Protein AF-A0A7Z9YXE3-F1 (afdb_monomer)

Structure (mmCIF, N/CA/C/O backbone):
data_AF-A0A7Z9YXE3-F1
#
_entry.id   AF-A0A7Z9YXE3-F1
#
loop_
_atom_site.group_PDB
_atom_site.id
_atom_site.type_symbol
_atom_site.label_atom_id
_atom_site.label_alt_id
_atom_site.label_comp_id
_atom_site.label_asym_id
_atom_site.label_entity_id
_atom_site.label_seq_id
_atom_site.pdbx_PDB_ins_code
_atom_site.Cartn_x
_atom_site.Cartn_y
_atom_site.Cartn_z
_atom_site.occupancy
_atom_site.B_iso_or_equiv
_atom_site.auth_seq_id
_atom_site.auth_comp_id
_atom_site.auth_asym_id
_atom_site.auth_atom_id
_atom_site.pdbx_PDB_model_num
ATOM 1 N N . MET A 1 1 ? -16.826 -18.733 0.354 1.00 57.97 1 MET A N 1
ATOM 2 C CA . MET A 1 1 ? -15.395 -18.938 0.699 1.00 57.97 1 MET A CA 1
ATOM 3 C C . MET A 1 1 ? -15.093 -18.550 2.148 1.00 57.97 1 MET A C 1
ATOM 5 O O . MET A 1 1 ? -14.163 -19.100 2.709 1.00 57.97 1 MET A O 1
ATOM 9 N N . THR A 1 2 ? -15.874 -17.667 2.782 1.00 66.62 2 THR A N 1
ATOM 10 C CA . THR A 1 2 ? -15.675 -17.232 4.180 1.00 66.62 2 THR A CA 1
ATOM 11 C C . THR A 1 2 ? -16.494 -18.006 5.216 1.00 66.62 2 THR A C 1
ATOM 13 O O . THR A 1 2 ? -16.210 -17.896 6.402 1.00 66.62 2 THR A O 1
ATOM 16 N N . ASP A 1 3 ? -17.475 -18.811 4.796 1.00 71.19 3 ASP A N 1
ATOM 17 C CA .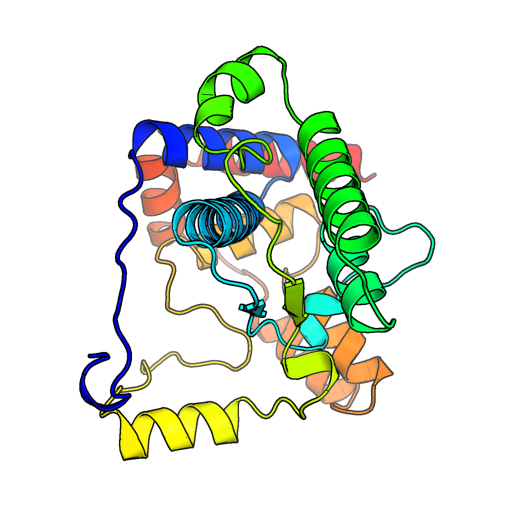 ASP A 1 3 ? -18.423 -19.476 5.708 1.00 71.19 3 ASP A CA 1
ATOM 18 C C . ASP A 1 3 ? -17.742 -20.411 6.724 1.00 71.19 3 ASP A C 1
ATOM 20 O O . ASP A 1 3 ? -18.216 -20.554 7.848 1.00 71.19 3 ASP A O 1
ATOM 24 N N . PHE A 1 4 ? -16.590 -20.997 6.370 1.00 77.12 4 PHE A N 1
ATOM 25 C CA . PHE A 1 4 ? -15.819 -21.859 7.275 1.00 77.12 4 PHE A CA 1
ATOM 26 C C . PHE A 1 4 ? -15.214 -21.099 8.472 1.00 77.12 4 PHE A C 1
ATOM 28 O O . PHE A 1 4 ? -14.940 -21.710 9.501 1.00 77.12 4 PHE A O 1
ATOM 35 N N . LEU A 1 5 ? -15.003 -19.781 8.350 1.00 81.88 5 LEU A N 1
ATOM 36 C CA . LEU A 1 5 ? -14.469 -18.941 9.429 1.00 81.88 5 LEU A CA 1
ATOM 37 C C . LEU A 1 5 ? -15.539 -18.574 10.458 1.00 81.88 5 LEU A C 1
ATOM 39 O O . LEU A 1 5 ? -15.201 -18.041 11.511 1.00 81.88 5 LEU A O 1
ATOM 43 N N . GLY A 1 6 ? -16.822 -18.804 10.153 1.00 85.50 6 GLY A N 1
ATOM 44 C CA . GLY A 1 6 ? -17.923 -18.350 11.000 1.00 85.50 6 GLY A CA 1
ATOM 45 C C . GLY A 1 6 ? -17.992 -16.824 11.134 1.00 85.50 6 GLY A C 1
ATOM 46 O O . GLY A 1 6 ? -18.498 -16.330 12.138 1.00 85.50 6 GLY A O 1
ATOM 47 N N . VAL A 1 7 ? -17.469 -16.083 10.150 1.00 86.88 7 VAL A N 1
ATOM 48 C CA . VAL A 1 7 ? -17.489 -14.612 10.122 1.00 86.88 7 VAL A CA 1
ATOM 49 C C . VAL A 1 7 ? -18.444 -14.101 9.053 1.00 86.88 7 VAL A C 1
ATOM 51 O O . VAL A 1 7 ? -18.558 -14.677 7.968 1.00 86.88 7 VAL A O 1
ATOM 54 N N . GLU A 1 8 ? -19.102 -12.982 9.343 1.00 88.56 8 GLU A N 1
ATOM 55 C CA . GLU A 1 8 ? -19.860 -12.244 8.339 1.00 88.56 8 GLU A CA 1
ATOM 56 C C . GLU A 1 8 ? -18.900 -11.621 7.320 1.00 88.56 8 GLU A C 1
ATOM 58 O O . GLU A 1 8 ? -17.874 -11.038 7.672 1.00 88.56 8 GLU A O 1
ATOM 63 N N . HIS A 1 9 ? -19.239 -11.741 6.039 1.00 87.31 9 HIS A N 1
ATOM 64 C CA . HIS A 1 9 ? -18.454 -11.172 4.952 1.00 87.31 9 HIS A CA 1
ATOM 65 C C . HIS A 1 9 ? -19.218 -10.024 4.295 1.00 87.31 9 HIS A C 1
ATOM 67 O O . HIS A 1 9 ? -20.350 -10.194 3.841 1.00 87.31 9 HIS A O 1
ATOM 73 N N . CYS A 1 10 ? -18.580 -8.856 4.214 1.00 86.44 10 CYS A N 1
ATOM 74 C CA . CYS A 1 10 ? -19.131 -7.675 3.563 1.00 86.44 10 CYS A CA 1
ATOM 75 C C . CYS A 1 10 ? -18.370 -7.397 2.264 1.00 86.44 10 CYS A C 1
ATOM 77 O O . CYS A 1 10 ? -17.177 -7.104 2.292 1.00 86.44 10 CYS A O 1
ATOM 79 N N . PHE A 1 11 ? -19.069 -7.457 1.129 1.00 87.19 11 PHE A N 1
ATOM 80 C CA . PHE A 1 11 ? -18.531 -6.987 -0.143 1.00 87.19 11 PHE A CA 1
ATOM 81 C C . PHE A 1 11 ? -18.862 -5.505 -0.320 1.00 87.19 11 PHE A C 1
ATOM 83 O O . PHE A 1 11 ? -20.036 -5.128 -0.293 1.00 87.19 11 PHE A O 1
ATOM 90 N N . VAL A 1 12 ? -17.841 -4.669 -0.519 1.00 84.50 12 VAL A N 1
ATOM 91 C CA . VAL A 1 12 ? -18.033 -3.240 -0.787 1.00 84.50 12 VAL A CA 1
ATOM 92 C C . VAL A 1 12 ? -17.897 -2.986 -2.283 1.00 84.50 12 VAL A C 1
ATOM 94 O O . VAL A 1 12 ? -16.782 -3.053 -2.804 1.00 84.50 12 VAL A O 1
ATOM 97 N N . PRO A 1 13 ? -18.998 -2.690 -2.993 1.00 82.62 13 PRO A N 1
ATOM 98 C CA . PRO A 1 13 ? -18.913 -2.322 -4.393 1.00 82.62 13 PRO A CA 1
ATOM 99 C C . PRO A 1 13 ? -18.261 -0.946 -4.540 1.00 82.62 13 PRO A C 1
ATOM 101 O O . PRO A 1 13 ? -18.506 -0.030 -3.752 1.00 82.62 13 PRO A O 1
ATOM 104 N N . VAL A 1 14 ? -17.457 -0.805 -5.589 1.00 78.44 14 VAL A N 1
ATOM 105 C CA . VAL A 1 14 ? -16.805 0.451 -5.953 1.00 78.44 14 VAL A CA 1
ATOM 106 C C . VAL A 1 14 ? -17.304 0.877 -7.316 1.00 78.44 14 VAL A C 1
ATOM 108 O O . VAL A 1 14 ? -17.206 0.113 -8.274 1.00 78.44 14 VAL A O 1
ATOM 111 N N . GLU A 1 15 ? -17.791 2.108 -7.421 1.00 83.19 15 GLU A N 1
ATOM 112 C CA . GLU A 1 15 ? -18.102 2.695 -8.721 1.00 83.19 15 GLU A CA 1
ATOM 113 C C . GLU A 1 15 ? -16.835 2.739 -9.584 1.00 83.19 15 GLU A C 1
ATOM 115 O O . GLU A 1 15 ? -15.831 3.350 -9.200 1.00 83.19 15 GLU A O 1
ATOM 120 N N . CYS A 1 16 ? -16.878 2.116 -10.766 1.00 83.56 16 CYS A N 1
ATOM 121 C CA . CYS A 1 16 ? -15.717 2.021 -11.655 1.00 83.56 16 CYS A CA 1
ATOM 122 C C . CYS A 1 16 ? -15.144 3.398 -12.014 1.00 83.56 16 CYS A C 1
ATOM 124 O O . CYS A 1 16 ? -13.937 3.535 -12.178 1.00 83.56 16 CYS A O 1
ATOM 126 N N . SER A 1 17 ? -15.987 4.431 -12.094 1.00 85.12 17 SER A N 1
ATOM 127 C CA . SER A 1 17 ? -15.565 5.812 -12.353 1.00 85.12 17 SER A CA 1
ATOM 128 C C . SER A 1 17 ? -14.706 6.395 -11.226 1.00 85.12 17 SER A C 1
ATOM 130 O O . SER A 1 17 ? -13.728 7.090 -11.504 1.00 85.12 17 SER A O 1
ATOM 132 N N . ASN A 1 18 ? -15.026 6.084 -9.966 1.00 83.19 18 ASN A N 1
ATOM 133 C CA . ASN A 1 18 ? -14.237 6.499 -8.808 1.00 83.19 18 ASN A CA 1
ATOM 134 C C . ASN A 1 18 ? -12.915 5.734 -8.759 1.00 83.19 18 ASN A C 1
ATOM 136 O O . ASN A 1 18 ? -11.866 6.344 -8.562 1.00 83.19 18 ASN A O 1
ATOM 140 N N . LEU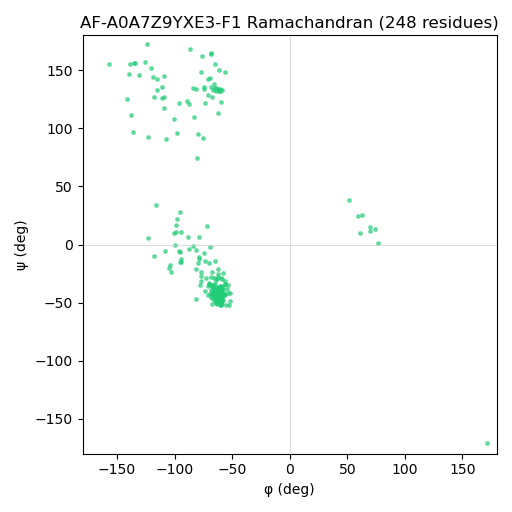 A 1 19 ? -12.955 4.421 -9.006 1.00 85.50 19 LEU A N 1
ATOM 141 C CA . LEU A 1 19 ? -11.753 3.594 -9.077 1.00 85.50 19 LEU A CA 1
ATOM 142 C C . LEU A 1 19 ? -10.809 4.097 -10.179 1.00 85.50 19 LEU A C 1
ATOM 144 O O . LEU A 1 19 ? -9.648 4.393 -9.911 1.00 85.50 19 LEU A O 1
ATOM 148 N N . ALA A 1 20 ? -11.325 4.306 -11.391 1.00 89.19 20 ALA A N 1
ATOM 149 C CA . ALA A 1 20 ? -10.571 4.849 -12.516 1.00 89.19 20 ALA A CA 1
ATOM 150 C C . ALA A 1 20 ? -9.934 6.208 -12.187 1.00 89.19 20 ALA A C 1
ATOM 152 O O . ALA A 1 20 ? -8.765 6.431 -12.499 1.00 89.19 20 ALA A O 1
ATOM 153 N N . ALA A 1 21 ? -10.675 7.109 -11.532 1.00 87.00 21 ALA A N 1
ATOM 154 C CA . ALA A 1 21 ? -10.156 8.413 -11.127 1.00 87.00 21 ALA A CA 1
ATOM 155 C C . ALA A 1 21 ? -9.008 8.291 -10.117 1.00 87.00 21 ALA A C 1
ATOM 157 O O . ALA A 1 21 ? -7.978 8.938 -10.295 1.00 87.00 21 ALA A O 1
ATOM 158 N N . PHE A 1 22 ? -9.143 7.431 -9.104 1.00 87.44 22 PHE A N 1
ATOM 159 C CA . PHE A 1 22 ? -8.077 7.169 -8.134 1.00 87.44 22 PHE A CA 1
ATOM 160 C C . PHE A 1 22 ? -6.825 6.586 -8.788 1.00 87.44 22 PHE A C 1
ATOM 162 O O . PHE A 1 22 ? -5.718 7.023 -8.479 1.00 87.44 22 PHE A O 1
ATOM 169 N N . TYR A 1 23 ? -6.985 5.627 -9.700 1.00 91.38 23 TYR A N 1
ATOM 170 C CA . TYR A 1 23 ? -5.858 5.025 -10.407 1.00 91.38 23 TYR A CA 1
ATOM 171 C C . TYR A 1 23 ? -5.150 6.035 -11.312 1.00 91.38 23 TYR A C 1
ATOM 173 O O . TYR A 1 23 ? -3.931 6.152 -11.224 1.00 91.38 23 TYR A O 1
ATOM 181 N N . ARG A 1 24 ? -5.892 6.810 -12.121 1.00 91.25 24 ARG A N 1
ATOM 182 C CA . ARG A 1 24 ? -5.323 7.904 -12.935 1.00 91.25 24 ARG A CA 1
ATOM 183 C C . ARG A 1 24 ? -4.514 8.857 -12.071 1.00 91.25 24 ARG A C 1
ATOM 185 O O . ARG A 1 24 ? -3.345 9.101 -12.347 1.00 91.25 24 ARG A O 1
ATOM 192 N N . TYR A 1 25 ? -5.135 9.323 -10.993 1.00 88.81 25 TYR A N 1
ATOM 193 C CA . TYR A 1 25 ? -4.529 10.257 -10.066 1.00 88.81 25 TYR A CA 1
ATOM 194 C C . TYR A 1 25 ? -3.252 9.685 -9.427 1.00 88.81 25 TYR A C 1
ATOM 196 O O . TYR A 1 25 ? -2.223 10.355 -9.388 1.00 88.81 25 TYR A O 1
ATOM 204 N N . SER A 1 26 ? -3.286 8.427 -8.973 1.00 89.81 26 SER A N 1
ATOM 205 C CA . SER A 1 26 ? -2.116 7.746 -8.407 1.00 89.81 26 SER A CA 1
ATOM 206 C C . SER A 1 26 ? -0.982 7.646 -9.425 1.00 89.81 26 SER A C 1
ATOM 208 O O . SER A 1 26 ? 0.147 7.997 -9.113 1.00 89.81 26 SER A O 1
ATOM 210 N N . ILE A 1 27 ? -1.277 7.247 -10.663 1.00 92.50 27 ILE A N 1
ATOM 211 C CA . ILE A 1 27 ? -0.275 7.126 -11.731 1.00 92.50 27 ILE A CA 1
ATOM 212 C C . ILE A 1 27 ? 0.338 8.488 -12.073 1.00 92.50 27 ILE A C 1
ATOM 214 O O . ILE A 1 27 ? 1.543 8.586 -12.283 1.00 92.50 27 ILE A O 1
ATOM 218 N N . GLU A 1 28 ? -0.458 9.553 -12.111 1.00 90.25 28 GLU A N 1
ATOM 219 C CA . GLU A 1 28 ? 0.041 10.906 -12.373 1.00 90.25 28 GLU A CA 1
ATOM 220 C C . GLU A 1 28 ? 0.876 11.472 -11.217 1.00 90.25 28 GLU A C 1
ATOM 222 O O . GLU A 1 28 ? 1.831 12.214 -11.460 1.00 90.25 28 GLU A O 1
ATOM 227 N N . LEU A 1 29 ? 0.536 11.124 -9.972 1.00 85.31 29 LEU A N 1
ATOM 228 C CA . LEU A 1 29 ? 1.229 11.605 -8.780 1.00 85.31 29 LEU A CA 1
ATOM 229 C C . LEU A 1 29 ? 2.514 10.819 -8.486 1.00 85.31 29 LEU A C 1
ATOM 231 O O . LEU A 1 29 ? 3.533 11.427 -8.167 1.00 85.31 29 LEU A O 1
ATOM 235 N N . THR A 1 30 ? 2.453 9.489 -8.537 1.00 85.19 30 THR A N 1
ATOM 236 C CA . THR A 1 30 ? 3.510 8.589 -8.041 1.00 85.19 30 THR A CA 1
ATOM 237 C C . THR A 1 30 ? 4.128 7.725 -9.134 1.00 85.19 30 THR A C 1
ATOM 239 O O . THR A 1 30 ? 5.127 7.059 -8.889 1.00 85.19 30 THR A O 1
ATOM 242 N N . GLY A 1 31 ? 3.554 7.712 -10.340 1.00 88.19 31 GLY A N 1
ATOM 243 C CA . GLY A 1 31 ? 4.005 6.836 -11.418 1.00 88.19 31 GLY A CA 1
ATOM 244 C C . GLY A 1 31 ? 3.549 5.388 -11.249 1.00 88.19 31 GLY A C 1
ATOM 245 O O . GLY A 1 31 ? 3.869 4.572 -12.102 1.00 88.19 31 GLY A O 1
ATOM 246 N N . ALA A 1 32 ? 2.789 5.057 -10.199 1.00 84.62 32 ALA A N 1
ATOM 247 C CA . ALA A 1 32 ? 2.331 3.698 -9.930 1.00 84.62 32 ALA A CA 1
ATOM 248 C C . ALA A 1 32 ? 0.872 3.663 -9.424 1.00 84.62 32 ALA A C 1
ATOM 250 O O . ALA A 1 32 ? 0.437 4.555 -8.691 1.00 84.62 32 ALA A O 1
ATOM 251 N N . PRO A 1 33 ? 0.093 2.620 -9.763 1.00 89.50 33 PRO A N 1
ATOM 252 C CA . PRO A 1 33 ? -1.314 2.521 -9.371 1.00 89.50 33 PRO A CA 1
ATOM 253 C C . PRO A 1 33 ? -1.540 2.002 -7.939 1.00 89.50 33 PRO A C 1
ATOM 255 O O . PRO A 1 33 ? -2.596 2.252 -7.369 1.00 89.50 33 PRO A O 1
ATOM 258 N N . CYS A 1 34 ? -0.577 1.300 -7.326 1.00 85.62 34 CYS A N 1
ATOM 259 C CA . CYS A 1 34 ? -0.777 0.590 -6.048 1.00 85.62 34 CYS A CA 1
ATOM 260 C C . CYS A 1 34 ? -1.209 1.487 -4.876 1.00 85.62 34 CYS A C 1
ATOM 262 O O . CYS A 1 34 ? -1.903 1.037 -3.957 1.00 85.62 34 CYS A O 1
ATOM 264 N N . THR A 1 35 ? -0.808 2.761 -4.884 1.00 81.44 35 THR A N 1
ATOM 265 C CA . THR A 1 35 ? -1.182 3.710 -3.829 1.00 81.44 35 THR A CA 1
ATOM 266 C C . THR A 1 35 ? -2.697 3.956 -3.817 1.00 81.44 35 THR A C 1
ATOM 268 O O . THR A 1 35 ? -3.279 4.076 -2.738 1.00 81.44 35 THR A O 1
ATOM 271 N N . ALA A 1 36 ? -3.359 3.928 -4.983 1.00 84.75 36 ALA A N 1
ATOM 272 C CA . ALA A 1 36 ? -4.816 4.013 -5.091 1.00 84.75 36 ALA A CA 1
ATOM 273 C C . ALA A 1 36 ? -5.516 2.892 -4.310 1.00 84.75 36 ALA A C 1
ATOM 275 O O . ALA A 1 36 ? -6.413 3.172 -3.514 1.00 84.75 36 ALA A O 1
ATOM 276 N N . CYS A 1 37 ? -5.071 1.641 -4.481 1.00 83.12 37 CYS A N 1
ATOM 277 C CA . CYS A 1 37 ? -5.639 0.480 -3.786 1.00 83.12 37 CYS A CA 1
ATOM 278 C C . CYS A 1 37 ? -5.531 0.628 -2.268 1.00 83.12 37 CYS A C 1
ATOM 280 O O . CYS A 1 37 ? -6.492 0.387 -1.541 1.00 83.12 37 CYS A O 1
ATOM 282 N N . SER A 1 38 ? -4.364 1.068 -1.790 1.00 84.25 38 SER A N 1
ATOM 283 C CA . SER A 1 38 ? -4.109 1.228 -0.355 1.00 84.25 38 SER A CA 1
ATOM 284 C C . SER A 1 38 ? -5.031 2.282 0.260 1.00 84.25 38 SER A C 1
ATOM 286 O O . SER A 1 38 ? -5.656 2.028 1.289 1.00 84.25 38 SER A O 1
ATOM 288 N N . TYR A 1 39 ? -5.186 3.440 -0.394 1.00 83.50 39 TYR A N 1
ATOM 289 C CA . TYR A 1 39 ? -6.137 4.461 0.054 1.00 83.50 39 TYR A CA 1
ATOM 290 C C . TYR A 1 39 ? -7.574 3.954 0.040 1.00 83.50 39 TYR A C 1
ATOM 292 O O . TYR A 1 39 ? -8.314 4.207 0.990 1.00 83.50 39 TYR A O 1
ATOM 300 N N . PHE A 1 40 ? -7.950 3.211 -1.002 1.00 84.69 40 PHE A N 1
ATOM 301 C CA . PHE A 1 40 ? -9.286 2.653 -1.131 1.00 84.69 40 PHE A CA 1
ATOM 302 C C . PHE A 1 40 ? -9.624 1.704 0.024 1.00 84.69 40 PHE A C 1
ATOM 304 O O . PHE A 1 40 ? -10.635 1.872 0.711 1.00 84.69 40 PHE A O 1
ATOM 311 N N . ILE A 1 41 ? -8.750 0.732 0.282 1.00 86.44 41 ILE A N 1
ATOM 312 C CA . ILE A 1 41 ? -8.949 -0.275 1.328 1.00 86.44 41 ILE A CA 1
ATOM 313 C C . ILE A 1 41 ? -9.056 0.398 2.698 1.00 86.44 41 ILE A C 1
ATOM 315 O O . ILE A 1 41 ? -9.986 0.113 3.453 1.00 86.44 41 ILE A O 1
ATOM 319 N N . TYR A 1 42 ? -8.155 1.332 3.008 1.00 87.75 42 TYR A N 1
ATOM 320 C CA . TYR A 1 42 ? -8.134 1.997 4.309 1.00 87.75 42 TYR A CA 1
ATOM 321 C C . TYR 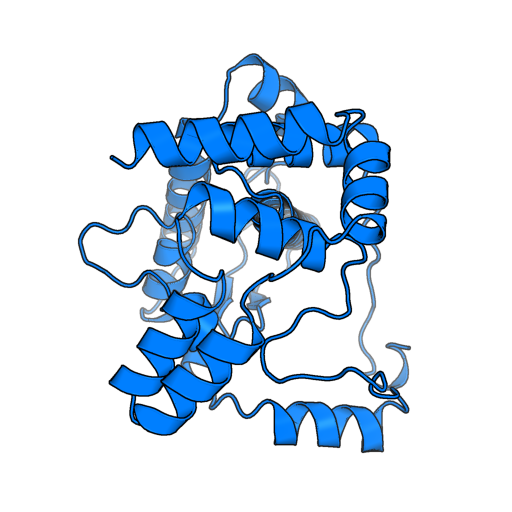A 1 42 ? -9.360 2.892 4.513 1.00 87.75 42 TYR A C 1
ATOM 323 O O . TYR A 1 42 ? -10.066 2.740 5.508 1.00 87.75 42 TYR A O 1
ATOM 331 N N . ALA A 1 43 ? -9.664 3.784 3.565 1.00 87.19 43 ALA A N 1
ATOM 332 C CA . ALA A 1 43 ? -10.813 4.682 3.672 1.00 87.19 43 ALA A CA 1
ATOM 333 C C . ALA A 1 43 ? -12.137 3.910 3.773 1.00 87.19 43 ALA A C 1
ATOM 335 O O . ALA A 1 43 ? -12.976 4.241 4.613 1.00 87.19 43 ALA A O 1
ATOM 336 N N . THR A 1 44 ? -12.298 2.837 2.992 1.00 88.00 44 THR A N 1
ATOM 337 C CA . THR A 1 44 ? -13.481 1.969 3.072 1.00 88.00 44 THR A CA 1
ATOM 338 C C . THR A 1 44 ? -13.584 1.287 4.426 1.00 88.00 44 THR A C 1
ATOM 340 O O . THR A 1 44 ? -14.644 1.322 5.047 1.00 88.00 44 THR A O 1
ATOM 343 N N . THR A 1 45 ? -12.492 0.682 4.900 1.00 90.00 45 THR A N 1
ATOM 344 C CA . THR A 1 45 ? -12.485 -0.058 6.169 1.00 90.00 45 THR A CA 1
ATOM 345 C C . THR A 1 45 ? -12.858 0.856 7.332 1.00 90.00 45 THR A C 1
ATOM 347 O O . THR A 1 45 ? -13.727 0.512 8.130 1.00 90.00 45 THR A O 1
ATOM 350 N N . ILE A 1 46 ? -12.282 2.060 7.379 1.00 89.50 46 ILE A N 1
ATOM 351 C CA . ILE A 1 46 ? -12.581 3.063 8.410 1.00 89.50 46 ILE A CA 1
ATOM 352 C C . ILE A 1 46 ? -14.039 3.533 8.302 1.00 89.50 46 ILE A C 1
ATOM 354 O O . ILE A 1 46 ? -14.735 3.620 9.312 1.00 89.50 46 ILE A O 1
ATOM 358 N N . SER A 1 47 ? -14.534 3.786 7.087 1.00 89.56 47 SER A N 1
ATOM 359 C CA . SER A 1 47 ? -15.924 4.212 6.860 1.00 89.56 47 SER A CA 1
ATOM 360 C C . SER A 1 47 ? -16.939 3.151 7.286 1.00 89.56 47 SER A C 1
ATOM 362 O O . SER A 1 47 ? -17.950 3.475 7.908 1.00 89.56 47 SER A O 1
ATOM 364 N N . LEU A 1 48 ? -16.675 1.875 6.988 1.00 90.25 48 LEU A N 1
ATOM 365 C CA . LEU A 1 48 ? -17.511 0.765 7.445 1.00 90.25 48 LEU A CA 1
ATOM 366 C C . LEU A 1 48 ? -17.479 0.629 8.964 1.00 90.25 48 LEU A C 1
ATOM 368 O O . LEU A 1 48 ? -18.527 0.421 9.575 1.00 90.25 48 LEU A O 1
ATOM 372 N N . ALA A 1 49 ? -16.299 0.767 9.568 1.00 91.81 49 ALA A N 1
ATOM 373 C CA . ALA A 1 49 ? -16.155 0.666 11.009 1.00 91.81 49 ALA A CA 1
ATOM 374 C C . ALA A 1 49 ? -16.947 1.765 11.732 1.00 91.81 49 ALA A C 1
ATOM 376 O O . ALA A 1 49 ? -17.699 1.462 12.656 1.00 91.81 49 ALA A O 1
ATOM 377 N N . LEU A 1 50 ? -16.889 3.006 11.235 1.00 90.44 50 LEU A N 1
ATOM 378 C CA . LEU A 1 50 ? -17.726 4.111 11.713 1.00 90.44 50 LEU A CA 1
ATOM 379 C C . LEU A 1 50 ? -19.219 3.797 11.557 1.00 90.44 50 LEU A C 1
ATOM 381 O O . LEU A 1 50 ? -19.975 3.886 12.522 1.00 90.44 50 LEU A O 1
ATOM 385 N N . LYS A 1 51 ? -19.638 3.381 10.355 1.00 89.62 51 LYS A N 1
ATOM 386 C CA . LYS A 1 51 ? -21.044 3.105 10.026 1.00 89.62 51 LYS A CA 1
ATOM 387 C C . LYS A 1 51 ? -21.664 2.035 10.925 1.00 89.62 51 LYS A C 1
ATOM 389 O O . LYS A 1 51 ? -22.825 2.156 11.305 1.00 89.62 51 LYS A O 1
ATOM 394 N N . TYR A 1 52 ? -20.914 0.981 11.235 1.00 90.62 52 TYR A N 1
ATOM 395 C CA . TYR A 1 52 ? -21.406 -0.151 12.019 1.00 90.62 52 TYR A CA 1
ATOM 396 C C . TYR A 1 52 ? -20.985 -0.101 13.491 1.00 90.62 52 TYR A C 1
ATOM 398 O O . TYR A 1 52 ? -21.204 -1.070 14.212 1.00 90.62 52 TYR A O 1
ATOM 406 N N . SER A 1 53 ? -20.420 1.020 13.958 1.00 90.94 53 SER A N 1
ATOM 407 C CA . SER A 1 53 ? -19.896 1.163 15.325 1.00 90.94 53 SER A CA 1
ATOM 408 C C . SER A 1 53 ? -18.931 0.034 15.719 1.00 90.94 53 SER A C 1
ATOM 410 O O . SER A 1 53 ? -18.961 -0.458 16.847 1.00 90.94 53 SER A O 1
ATOM 412 N N . ILE A 1 54 ? -18.090 -0.405 14.778 1.00 92.31 54 ILE A N 1
ATOM 413 C CA . ILE A 1 54 ? -17.069 -1.424 15.028 1.00 92.31 54 ILE A CA 1
ATOM 414 C C . ILE A 1 54 ? -15.958 -0.762 15.855 1.00 92.31 54 ILE A C 1
ATOM 416 O O . ILE A 1 54 ? -15.383 0.220 15.392 1.00 92.31 54 ILE A O 1
ATOM 420 N N . PRO A 1 55 ? -15.627 -1.266 17.056 1.00 90.50 55 PRO A N 1
ATOM 421 C CA . PRO A 1 55 ? -14.650 -0.614 17.931 1.00 90.50 55 PRO A CA 1
ATOM 422 C C . PRO A 1 55 ? -13.199 -0.846 17.492 1.00 90.50 55 PRO A C 1
ATOM 424 O O . PRO A 1 55 ? -12.323 -0.054 17.827 1.00 90.50 55 PRO A O 1
ATOM 427 N N . LEU A 1 56 ? -12.949 -1.925 16.746 1.00 91.31 56 LEU A N 1
ATOM 428 C CA . LEU A 1 56 ? -11.621 -2.379 16.358 1.00 91.31 56 LEU A CA 1
ATOM 429 C C . LEU A 1 56 ? -11.645 -2.903 14.923 1.00 91.31 56 LEU A C 1
ATOM 431 O O . LEU A 1 56 ? -12.395 -3.826 14.601 1.00 91.31 56 LEU A O 1
ATOM 435 N N . ALA A 1 57 ? -10.784 -2.354 14.081 1.00 91.94 57 ALA A N 1
ATOM 436 C CA . ALA A 1 57 ? -10.494 -2.863 12.754 1.00 91.94 57 ALA A CA 1
ATOM 437 C C . ALA A 1 57 ? -9.033 -3.321 12.707 1.00 91.94 57 ALA A C 1
ATOM 439 O O . ALA A 1 57 ? -8.132 -2.620 13.156 1.00 91.94 57 ALA A O 1
ATOM 440 N N . VAL A 1 58 ? -8.796 -4.515 12.170 1.00 91.38 58 VAL A N 1
ATOM 441 C CA . VAL A 1 58 ? -7.468 -5.140 12.135 1.00 91.38 58 VAL A CA 1
ATOM 442 C C . VAL A 1 58 ? -6.976 -5.189 10.693 1.00 91.38 58 VAL A C 1
ATOM 444 O O . VAL A 1 58 ? -7.734 -5.577 9.805 1.00 91.38 58 VAL A O 1
ATOM 447 N N . HIS A 1 59 ? -5.709 -4.844 10.448 1.00 89.81 59 HIS A N 1
ATOM 448 C CA . HIS A 1 59 ? -5.089 -5.015 9.133 1.00 89.81 59 HIS A CA 1
ATOM 449 C C . HIS A 1 59 ? -3.880 -5.955 9.163 1.00 89.81 59 HIS A C 1
ATOM 451 O O . HIS A 1 59 ? -3.085 -5.974 10.103 1.00 89.81 59 HIS A O 1
ATOM 457 N N . GLY A 1 60 ? -3.737 -6.728 8.084 1.00 89.62 60 GLY A N 1
ATOM 458 C CA . GLY A 1 60 ? -2.754 -7.806 7.950 1.00 89.62 60 GLY A CA 1
ATOM 459 C C . GLY A 1 60 ? -1.477 -7.436 7.195 1.00 89.62 60 GLY A C 1
ATOM 460 O O . GLY A 1 60 ? -0.816 -8.330 6.679 1.00 89.62 60 GLY A O 1
ATOM 461 N N . ARG A 1 61 ? -1.120 -6.147 7.095 1.00 89.25 61 ARG A N 1
ATOM 462 C CA . ARG A 1 61 ? 0.155 -5.754 6.462 1.00 89.25 61 ARG A CA 1
ATOM 463 C C . ARG A 1 61 ? 1.316 -6.363 7.240 1.00 89.25 61 ARG A C 1
ATOM 465 O O . ARG A 1 61 ? 1.364 -6.242 8.463 1.00 89.25 61 ARG A O 1
ATOM 472 N N . SER A 1 62 ? 2.254 -6.985 6.536 1.00 90.44 62 SER A N 1
ATOM 473 C CA . SER A 1 62 ? 3.453 -7.547 7.150 1.00 90.44 62 SER A CA 1
ATOM 474 C C . SER A 1 62 ? 4.374 -6.438 7.673 1.00 90.44 62 SER A C 1
ATOM 476 O O . SER A 1 62 ? 4.276 -5.265 7.291 1.00 90.44 62 SER A O 1
ATOM 478 N N . ARG A 1 63 ? 5.327 -6.799 8.540 1.00 90.75 63 ARG A N 1
ATOM 479 C CA . ARG A 1 63 ? 6.334 -5.841 9.027 1.00 90.75 63 ARG A CA 1
ATOM 480 C C . ARG A 1 63 ? 7.175 -5.268 7.890 1.00 90.75 63 ARG A C 1
ATOM 482 O O . ARG A 1 63 ? 7.436 -4.069 7.903 1.00 90.75 63 ARG A O 1
ATOM 489 N N . SER A 1 64 ? 7.553 -6.076 6.898 1.00 90.62 64 SER A N 1
ATOM 490 C CA . SER A 1 64 ? 8.310 -5.576 5.745 1.00 90.62 64 SER A CA 1
ATOM 491 C C . SER A 1 64 ? 7.520 -4.524 4.975 1.00 90.62 64 SER A C 1
ATOM 493 O O . SER A 1 64 ? 8.081 -3.475 4.687 1.00 90.62 64 SER A O 1
ATOM 495 N N . GLN A 1 65 ? 6.217 -4.727 4.755 1.00 88.88 65 GLN A N 1
ATOM 496 C CA . GLN A 1 65 ? 5.341 -3.746 4.103 1.00 88.88 65 GLN A CA 1
ATOM 497 C C . GLN A 1 65 ? 5.138 -2.471 4.931 1.00 88.88 65 GLN A C 1
ATOM 499 O O . GLN A 1 65 ? 5.002 -1.390 4.362 1.00 88.88 65 GLN A O 1
ATOM 504 N N . MET A 1 66 ? 5.063 -2.575 6.261 1.00 90.50 66 MET A N 1
ATOM 505 C CA . MET A 1 66 ? 4.887 -1.424 7.158 1.00 90.50 66 MET A CA 1
ATOM 506 C C . MET A 1 66 ? 6.163 -0.588 7.292 1.00 90.50 66 MET A C 1
ATOM 508 O O . MET A 1 66 ? 6.110 0.636 7.283 1.00 90.50 66 MET A O 1
ATOM 512 N N . PHE A 1 67 ? 7.324 -1.235 7.379 1.00 89.50 67 PHE A N 1
ATOM 513 C CA . PHE A 1 67 ? 8.600 -0.565 7.635 1.00 89.50 67 PHE A CA 1
ATOM 514 C C . PHE A 1 67 ? 9.436 -0.315 6.371 1.00 89.50 67 PHE A C 1
ATOM 516 O O . PHE A 1 67 ? 10.605 0.077 6.465 1.00 89.50 67 PHE A O 1
ATOM 523 N N . ARG A 1 68 ? 8.847 -0.516 5.186 1.00 86.81 68 ARG A N 1
ATOM 524 C CA . ARG A 1 68 ? 9.527 -0.400 3.889 1.00 86.81 68 ARG A CA 1
ATOM 525 C C . ARG A 1 68 ? 10.145 0.987 3.656 1.00 86.81 68 ARG A C 1
ATOM 527 O O . ARG A 1 68 ? 11.260 1.078 3.154 1.00 86.81 68 ARG A O 1
ATOM 534 N N . PHE A 1 69 ? 9.480 2.050 4.119 1.00 81.69 69 PHE A N 1
ATOM 535 C CA . PHE A 1 69 ? 9.967 3.436 4.078 1.00 81.69 69 PHE A CA 1
ATOM 536 C C . PHE A 1 69 ? 10.185 4.014 5.481 1.00 81.69 69 PHE A C 1
ATOM 538 O O . PHE A 1 69 ? 9.943 5.194 5.709 1.00 81.69 69 PHE A O 1
ATOM 545 N N . PHE A 1 70 ? 10.596 3.199 6.456 1.00 81.19 70 PHE A N 1
ATOM 546 C CA . PHE A 1 70 ? 10.769 3.677 7.828 1.00 81.19 70 PHE A CA 1
ATOM 547 C C . PHE A 1 70 ? 12.046 4.517 7.977 1.00 81.19 70 PHE A C 1
ATOM 549 O O . PHE A 1 70 ? 13.129 3.989 8.238 1.00 81.19 70 PHE A O 1
ATOM 556 N N . SER A 1 71 ? 11.912 5.830 7.802 1.00 78.69 71 SER A N 1
ATOM 557 C CA . SER A 1 71 ? 12.955 6.826 8.053 1.00 78.69 71 SER A CA 1
ATOM 558 C C . SER A 1 71 ? 12.361 8.068 8.736 1.00 78.69 71 SER A C 1
ATOM 560 O O . SER A 1 71 ? 11.168 8.333 8.569 1.00 78.69 71 SER A O 1
ATOM 562 N N . PRO A 1 72 ? 13.160 8.855 9.487 1.00 72.88 72 PRO A N 1
ATOM 563 C CA . PRO A 1 72 ? 12.680 10.083 10.135 1.00 72.88 72 PRO A CA 1
ATOM 564 C C . PRO A 1 72 ? 12.081 11.120 9.172 1.00 72.88 72 PRO A C 1
ATOM 566 O O . PRO A 1 72 ? 11.270 11.942 9.581 1.00 72.88 72 PRO A O 1
ATOM 569 N N . GLU A 1 73 ? 12.481 11.077 7.903 1.00 80.56 73 GLU A N 1
ATOM 570 C CA . GLU A 1 73 ? 12.067 12.015 6.851 1.00 80.56 73 GLU A CA 1
ATOM 571 C C . GLU A 1 73 ? 10.949 11.451 5.959 1.00 80.56 73 GLU A C 1
ATOM 573 O O . GLU A 1 73 ? 10.497 12.111 5.020 1.00 80.56 73 GLU A O 1
ATOM 578 N N . SER A 1 74 ? 10.506 10.222 6.236 1.00 81.31 74 SER A N 1
ATOM 579 C CA . SER A 1 74 ? 9.534 9.517 5.413 1.00 81.31 74 SER A CA 1
ATOM 580 C C . SER A 1 74 ? 8.205 10.256 5.334 1.00 81.31 74 SER A C 1
ATOM 582 O O . SER A 1 74 ? 7.645 10.690 6.340 1.00 81.31 74 SER A O 1
ATOM 584 N N . GLN A 1 75 ? 7.691 10.352 4.112 1.00 76.12 75 GLN A N 1
ATOM 585 C CA . GLN A 1 75 ? 6.382 10.922 3.805 1.00 76.12 75 GLN A CA 1
ATOM 586 C C . GLN A 1 75 ? 5.313 9.833 3.628 1.00 76.12 75 GLN A C 1
ATOM 588 O O . GLN A 1 75 ? 4.267 10.102 3.044 1.00 76.12 75 GLN A O 1
ATOM 593 N N . ASP A 1 76 ? 5.566 8.598 4.086 1.00 82.56 76 ASP A N 1
ATOM 594 C CA . ASP A 1 76 ? 4.568 7.528 4.019 1.00 82.56 76 ASP A CA 1
ATOM 595 C C . ASP A 1 76 ? 3.334 7.920 4.860 1.00 82.56 76 ASP A C 1
ATOM 597 O O . ASP A 1 76 ? 3.422 8.011 6.094 1.00 82.56 76 ASP A O 1
ATOM 601 N N . PRO A 1 77 ? 2.169 8.146 4.218 1.00 81.88 77 PRO A N 1
ATOM 602 C CA . PRO A 1 77 ? 0.966 8.620 4.893 1.00 81.88 77 PRO A CA 1
ATOM 603 C C . PRO A 1 77 ? 0.414 7.609 5.900 1.00 81.88 77 PRO A C 1
ATOM 605 O O . PRO A 1 77 ? -0.426 7.978 6.716 1.00 81.88 77 PRO A O 1
ATOM 608 N N . PHE A 1 78 ? 0.866 6.352 5.869 1.00 85.25 78 PHE A N 1
ATOM 609 C CA . PHE A 1 78 ? 0.406 5.293 6.761 1.00 85.25 78 PHE A CA 1
ATOM 610 C C . PHE A 1 78 ? 1.291 5.101 8.001 1.00 85.25 78 PHE A C 1
ATOM 612 O O . PHE A 1 78 ? 0.893 4.370 8.909 1.00 85.25 78 PHE A O 1
ATOM 619 N N . LEU A 1 79 ? 2.440 5.783 8.107 1.00 87.50 79 LEU A N 1
ATOM 620 C CA . LEU A 1 79 ? 3.278 5.750 9.314 1.00 87.50 79 LEU A CA 1
ATOM 621 C C . LEU A 1 79 ? 2.542 6.122 10.609 1.00 87.50 79 LEU A C 1
ATOM 623 O O . LEU A 1 79 ? 2.805 5.474 11.624 1.00 87.50 79 LEU A O 1
ATOM 627 N N . PRO A 1 80 ? 1.613 7.103 10.633 1.00 88.69 80 PRO A N 1
ATOM 628 C CA . PRO A 1 80 ? 0.851 7.400 11.841 1.00 88.69 80 PRO A CA 1
ATOM 629 C C . PRO A 1 80 ? 0.097 6.189 12.406 1.00 88.69 80 PRO A C 1
ATOM 631 O O . PRO A 1 80 ? 0.039 6.056 13.622 1.00 88.69 80 PRO A O 1
ATOM 634 N N . PHE A 1 81 ? -0.402 5.273 11.565 1.00 88.62 81 PHE A N 1
ATOM 635 C CA . PHE A 1 81 ? -1.049 4.043 12.044 1.00 88.62 81 PHE A CA 1
ATOM 636 C C . PHE A 1 81 ? -0.069 3.088 12.723 1.00 88.62 81 PHE A C 1
ATOM 638 O O . PHE A 1 81 ? -0.419 2.440 13.703 1.00 88.62 81 PHE A O 1
ATOM 645 N N . ILE A 1 82 ? 1.175 3.030 12.241 1.00 89.44 82 ILE A N 1
ATOM 646 C CA . ILE A 1 82 ? 2.224 2.216 12.863 1.00 89.44 82 ILE A CA 1
ATOM 647 C C . ILE A 1 82 ? 2.587 2.793 14.231 1.00 89.44 82 ILE A C 1
ATOM 649 O O . ILE A 1 82 ? 2.678 2.046 15.195 1.00 89.44 82 ILE A O 1
ATOM 653 N N . TYR A 1 83 ? 2.772 4.113 14.332 1.00 88.56 83 TYR A N 1
ATOM 654 C CA . TYR A 1 83 ? 3.074 4.757 15.614 1.00 88.56 83 TYR A CA 1
ATOM 655 C C . TYR A 1 83 ? 1.925 4.637 16.618 1.00 88.56 83 TYR A C 1
ATOM 657 O O . TYR A 1 83 ? 2.189 4.375 17.789 1.00 88.56 83 TYR A O 1
ATOM 665 N N . ALA A 1 84 ? 0.676 4.788 16.165 1.00 88.81 84 ALA A N 1
ATOM 666 C CA . ALA A 1 84 ? -0.502 4.578 17.002 1.00 88.81 84 ALA A CA 1
ATOM 667 C C . ALA A 1 84 ? -0.559 3.133 17.521 1.00 88.81 84 ALA A C 1
ATOM 669 O O . ALA A 1 84 ? -0.715 2.921 18.715 1.00 88.81 84 ALA A O 1
ATOM 670 N N . GLY A 1 85 ? -0.294 2.146 16.660 1.00 88.81 85 GLY A N 1
ATOM 671 C CA . GLY A 1 85 ? -0.174 0.736 17.040 1.00 88.81 85 GLY A CA 1
ATOM 672 C C . GLY A 1 85 ? 1.092 0.374 17.831 1.00 88.81 85 GLY A C 1
ATOM 673 O O . GLY A 1 85 ? 1.456 -0.792 17.881 1.00 88.81 85 GLY A O 1
ATOM 674 N N . LEU A 1 86 ? 1.823 1.337 18.395 1.00 89.44 86 LEU A N 1
ATOM 675 C CA . LEU A 1 86 ? 2.945 1.099 19.318 1.00 89.44 86 LEU A CA 1
ATOM 676 C C . LEU A 1 86 ? 2.739 1.804 20.665 1.00 89.44 86 LEU A C 1
ATOM 678 O O . LEU A 1 86 ? 3.649 1.820 21.496 1.00 89.44 86 LEU A O 1
ATOM 682 N N . GLN A 1 87 ? 1.576 2.418 20.869 1.00 88.62 87 GLN A N 1
ATOM 683 C CA . GLN A 1 87 ? 1.245 3.214 22.042 1.00 88.62 87 GLN A CA 1
ATOM 684 C C . GLN A 1 87 ? -0.145 2.826 22.541 1.00 88.62 87 GLN A C 1
ATOM 686 O O . GLN A 1 87 ? -0.971 2.339 21.772 1.00 88.62 87 GLN A O 1
ATOM 691 N N . ASP A 1 88 ? -0.407 3.059 23.824 1.00 86.38 88 ASP A N 1
ATOM 692 C CA . ASP A 1 88 ? -1.780 3.025 24.314 1.00 86.38 88 ASP A CA 1
ATOM 693 C C . ASP A 1 88 ? -2.554 4.167 23.645 1.00 86.38 88 ASP A C 1
ATOM 695 O O . ASP A 1 88 ? -2.057 5.294 23.557 1.00 86.38 88 ASP A O 1
ATOM 699 N N . THR A 1 89 ? -3.758 3.871 23.161 1.00 85.38 89 THR A N 1
ATOM 700 C CA . THR A 1 89 ? -4.606 4.852 22.481 1.00 85.38 89 THR A CA 1
ATOM 701 C C . THR A 1 89 ? -5.937 5.031 23.203 1.00 85.38 89 THR A C 1
ATOM 703 O O . THR A 1 89 ? -6.444 4.142 23.887 1.00 85.38 89 THR A O 1
ATOM 706 N N . ASP A 1 90 ? -6.489 6.226 23.061 1.00 89.88 90 ASP A N 1
ATOM 707 C CA . ASP A 1 90 ? -7.827 6.630 23.480 1.00 89.88 90 ASP A CA 1
ATOM 708 C C . ASP A 1 90 ? -8.600 7.192 22.273 1.00 89.88 90 ASP A C 1
ATOM 710 O O . ASP A 1 90 ? -8.054 7.358 21.182 1.00 89.88 90 ASP A O 1
ATOM 714 N N . GLU A 1 91 ? -9.894 7.474 22.432 1.00 88.31 91 GLU A N 1
ATOM 715 C CA . GLU A 1 91 ? -10.728 7.909 21.300 1.00 88.31 91 GLU A CA 1
ATOM 716 C C . GLU A 1 91 ? -10.198 9.190 20.623 1.00 88.31 91 GLU A C 1
ATOM 718 O O . GLU A 1 91 ? -10.213 9.294 19.391 1.00 88.31 91 GLU A O 1
ATOM 723 N N . ASP A 1 92 ? -9.695 10.143 21.410 1.00 89.62 92 ASP A N 1
ATOM 724 C CA . ASP A 1 92 ? -9.189 11.423 20.910 1.00 89.62 92 ASP A CA 1
ATOM 725 C C . ASP A 1 92 ? -7.884 11.248 20.120 1.00 89.62 92 ASP A C 1
ATOM 727 O O . ASP A 1 92 ? -7.725 11.820 19.038 1.00 89.62 92 ASP A O 1
ATOM 731 N N . SER A 1 93 ? -6.963 10.412 20.602 1.00 90.56 93 SER A N 1
ATOM 732 C CA . SER A 1 93 ? -5.715 10.091 19.899 1.00 90.56 93 SER A CA 1
ATOM 733 C C . SER A 1 93 ? -5.943 9.255 18.637 1.00 90.56 93 SER A C 1
ATOM 735 O O . SER A 1 93 ? -5.277 9.494 17.621 1.00 90.56 93 SER A O 1
ATOM 737 N N . ILE A 1 94 ? -6.923 8.344 18.633 1.00 90.44 94 ILE A N 1
ATOM 738 C CA . ILE A 1 94 ? -7.347 7.631 17.418 1.00 90.44 94 ILE A CA 1
ATOM 739 C C . ILE A 1 94 ? -7.892 8.639 16.396 1.00 90.44 94 ILE A C 1
ATOM 741 O O . ILE A 1 94 ? -7.478 8.632 15.232 1.00 90.44 94 ILE A O 1
ATOM 745 N N . ARG A 1 95 ? -8.781 9.550 16.818 1.00 89.06 95 ARG A N 1
ATOM 746 C CA . ARG A 1 95 ? -9.341 10.593 15.944 1.00 89.06 95 ARG A CA 1
ATOM 747 C C . ARG A 1 95 ? -8.245 11.476 15.351 1.00 89.06 95 ARG A C 1
ATOM 749 O O . ARG A 1 95 ? -8.195 11.645 14.134 1.00 89.06 95 ARG A O 1
ATOM 756 N N . ALA A 1 96 ? -7.327 11.957 16.186 1.00 89.25 96 ALA A N 1
ATOM 757 C CA . ALA A 1 96 ? -6.194 12.771 15.758 1.00 89.25 96 ALA A CA 1
ATOM 758 C C . ALA A 1 96 ? -5.283 12.026 14.766 1.00 89.25 96 ALA A C 1
ATOM 760 O O . ALA A 1 96 ? -4.786 12.622 13.807 1.00 89.25 96 ALA A O 1
ATOM 761 N N . THR A 1 97 ? -5.088 10.715 14.954 1.00 91.19 97 THR A N 1
ATOM 762 C CA . THR A 1 97 ? -4.324 9.874 14.021 1.00 91.19 97 THR A CA 1
ATOM 763 C C . THR A 1 97 ? -4.989 9.844 12.650 1.00 91.19 97 THR A C 1
ATOM 765 O O . THR A 1 97 ? -4.324 10.102 11.645 1.00 91.19 97 THR A O 1
ATOM 768 N N . TYR A 1 98 ? -6.299 9.598 12.591 1.00 89.88 98 TYR A N 1
ATOM 769 C CA . TYR A 1 98 ? -7.028 9.613 11.327 1.00 89.88 98 TYR A CA 1
ATOM 770 C C . TYR A 1 98 ? -6.995 10.979 10.645 1.00 89.88 98 TYR A C 1
ATOM 772 O O . TYR A 1 98 ? -6.688 11.060 9.455 1.00 89.88 98 TYR A O 1
ATOM 780 N N . GLU A 1 99 ? -7.269 12.055 11.382 1.00 87.12 99 GLU A N 1
ATOM 781 C CA . GLU A 1 99 ? -7.225 13.418 10.849 1.00 87.12 99 GLU A CA 1
ATOM 782 C C . GLU A 1 99 ? -5.850 13.740 10.258 1.00 87.12 99 GLU A C 1
ATOM 784 O O . GLU A 1 99 ? -5.767 14.268 9.147 1.00 87.12 99 GLU A O 1
ATOM 789 N N . LYS A 1 100 ? -4.766 13.346 10.940 1.00 88.25 100 LYS A N 1
ATOM 790 C CA . LYS A 1 100 ? -3.394 13.504 10.445 1.00 88.25 100 LYS A CA 1
ATOM 791 C C . LYS A 1 100 ? -3.157 12.729 9.149 1.00 88.25 100 LYS A C 1
ATOM 793 O O . LYS A 1 100 ? -2.627 13.301 8.198 1.00 88.25 100 LYS A O 1
ATOM 798 N N . VAL A 1 101 ? -3.551 11.456 9.091 1.00 88.44 101 VAL A N 1
ATOM 799 C CA . VAL A 1 101 ? -3.401 10.617 7.889 1.00 88.44 101 VAL A CA 1
ATOM 800 C C . VAL A 1 101 ? -4.155 11.231 6.712 1.00 88.44 101 VAL A C 1
ATOM 802 O O . VAL A 1 101 ? -3.568 11.473 5.657 1.00 88.44 101 VAL A O 1
ATOM 805 N N . PHE A 1 102 ? -5.438 11.550 6.888 1.00 85.25 102 PHE A N 1
ATOM 806 C CA . PHE A 1 102 ? -6.250 12.110 5.809 1.00 85.25 102 PHE A CA 1
ATOM 807 C C . PHE A 1 102 ? -5.817 13.524 5.417 1.00 85.25 102 PHE A C 1
ATOM 809 O O . PHE A 1 102 ? -5.955 13.884 4.249 1.00 85.25 102 PHE A O 1
ATOM 816 N N . ALA A 1 103 ? -5.238 14.306 6.332 1.00 84.94 103 ALA A N 1
ATOM 817 C CA . ALA A 1 103 ? -4.621 15.584 5.998 1.00 84.94 103 ALA A CA 1
ATOM 818 C C . ALA A 1 103 ? -3.398 15.410 5.083 1.00 84.94 103 ALA A C 1
ATOM 820 O O . ALA A 1 103 ? -3.310 16.115 4.079 1.00 84.94 103 ALA A O 1
ATOM 821 N N . ILE A 1 104 ? -2.497 14.461 5.376 1.00 83.56 104 ILE A N 1
ATOM 822 C CA . ILE A 1 104 ? -1.330 14.157 4.523 1.00 83.56 104 ILE A CA 1
ATOM 823 C C . ILE A 1 104 ? -1.797 13.690 3.142 1.00 83.56 104 ILE A C 1
ATOM 825 O O . ILE A 1 104 ? -1.356 14.214 2.123 1.00 83.56 104 ILE A O 1
ATOM 829 N N . ILE A 1 105 ? -2.752 12.758 3.100 1.00 80.75 105 ILE A N 1
ATOM 830 C CA . ILE A 1 105 ? -3.319 12.247 1.846 1.00 80.75 105 ILE A CA 1
ATOM 831 C C . ILE A 1 105 ? -3.938 13.391 1.027 1.00 80.75 105 ILE A C 1
ATOM 833 O O . ILE A 1 105 ? -3.680 13.520 -0.171 1.00 80.75 105 ILE A O 1
ATOM 837 N N . LYS A 1 106 ? -4.708 14.271 1.680 1.00 81.75 106 LYS A N 1
ATOM 838 C CA . LYS A 1 106 ? -5.365 15.414 1.037 1.00 81.75 106 LYS A CA 1
ATOM 839 C C . LYS A 1 106 ? -4.377 16.434 0.470 1.00 81.75 106 LYS A C 1
ATOM 841 O O . LYS A 1 106 ? -4.719 17.066 -0.522 1.00 81.75 106 LYS A O 1
ATOM 846 N N . GLN A 1 107 ? -3.183 16.599 1.046 1.00 81.62 107 GLN A N 1
ATOM 847 C CA . GLN A 1 107 ? -2.168 17.518 0.504 1.00 81.62 107 GLN A CA 1
ATOM 848 C C . GLN A 1 107 ? -1.709 17.131 -0.902 1.00 81.62 107 GLN A C 1
ATOM 850 O O . GLN A 1 107 ? -1.333 18.010 -1.673 1.00 81.62 107 GLN A O 1
ATOM 855 N N . GLY A 1 108 ? -1.771 15.844 -1.254 1.00 77.25 108 GLY A N 1
ATOM 856 C CA . GLY A 1 108 ? -1.524 15.423 -2.627 1.00 77.25 108 GLY A CA 1
ATOM 857 C C . GLY A 1 108 ? -2.627 15.894 -3.576 1.00 77.25 108 GLY A C 1
ATOM 858 O O . GLY A 1 108 ? -2.346 16.293 -4.700 1.00 77.25 108 GLY A O 1
ATOM 859 N N . PHE A 1 109 ? -3.885 15.850 -3.134 1.00 81.62 109 PHE A N 1
ATOM 860 C CA . PHE A 1 109 ? -5.052 15.906 -4.011 1.00 81.62 109 PHE A CA 1
ATOM 861 C C . PHE A 1 109 ? -5.319 17.306 -4.578 1.00 81.62 109 PHE A C 1
ATOM 863 O O . PHE A 1 109 ? -5.366 18.301 -3.852 1.00 81.62 109 PHE A O 1
ATOM 870 N N . SER A 1 110 ? -5.607 17.380 -5.883 1.00 83.19 110 SER A N 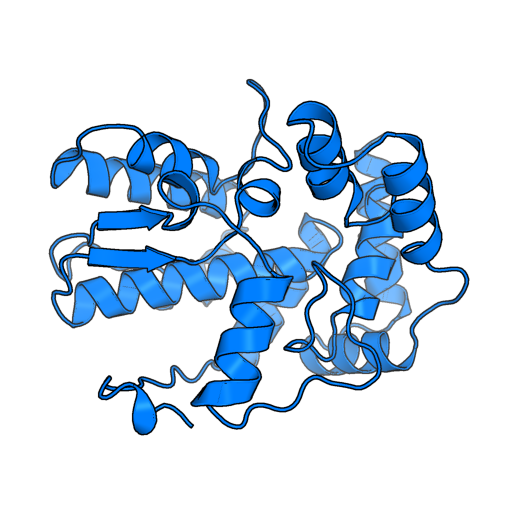1
ATOM 871 C CA . SER A 1 110 ? -6.197 18.587 -6.470 1.00 83.19 110 SER A CA 1
ATOM 872 C C . SER A 1 110 ? -7.601 18.825 -5.894 1.00 83.19 110 SER A C 1
ATOM 874 O O . SER A 1 110 ? -8.280 17.891 -5.461 1.00 83.19 110 SER A O 1
ATOM 876 N N . GLN A 1 111 ? -8.071 20.077 -5.900 1.00 84.88 111 GLN A N 1
ATOM 877 C CA . GLN A 1 111 ? -9.422 20.402 -5.410 1.00 84.88 111 GLN A CA 1
ATOM 878 C C . GLN A 1 111 ? -10.524 19.690 -6.205 1.00 84.88 111 GLN A C 1
ATOM 880 O O . GLN A 1 111 ? -11.533 19.269 -5.634 1.00 84.88 111 GLN A O 1
ATOM 885 N N . GLU A 1 112 ? -10.321 19.535 -7.513 1.00 85.06 112 GLU A N 1
ATOM 886 C CA . GLU A 1 112 ? -11.226 18.804 -8.400 1.00 85.06 112 GLU A CA 1
ATOM 887 C C . GLU A 1 112 ? -11.298 17.326 -8.009 1.00 85.06 112 GLU A C 1
ATOM 889 O O . GLU A 1 112 ? -12.385 16.812 -7.737 1.00 85.06 112 GLU A O 1
ATOM 894 N N . PHE A 1 113 ? -10.140 16.673 -7.869 1.00 83.81 113 PHE A N 1
ATOM 895 C CA . PHE A 1 113 ? -10.072 15.271 -7.478 1.00 83.81 113 PHE A CA 1
ATOM 896 C C . PHE A 1 113 ? -10.678 15.047 -6.090 1.00 83.81 113 PHE A C 1
ATOM 898 O O . PHE A 1 113 ? -11.543 14.190 -5.920 1.00 83.81 113 PHE A O 1
ATOM 905 N N . TYR A 1 114 ? -10.311 15.878 -5.109 1.00 84.75 114 TYR A N 1
ATOM 906 C CA . TYR A 1 114 ? -10.880 15.809 -3.764 1.00 84.75 114 TYR A CA 1
ATOM 907 C C . TYR A 1 114 ? -12.409 15.926 -3.778 1.00 84.75 114 TYR A C 1
ATOM 909 O O . TYR A 1 114 ? -13.094 15.172 -3.089 1.00 84.75 114 TYR A O 1
ATOM 917 N N . SER A 1 115 ? -12.963 16.832 -4.587 1.00 84.62 115 SER A N 1
ATOM 918 C CA . SER A 1 115 ? -14.415 17.003 -4.709 1.00 84.62 115 SER A CA 1
ATOM 919 C C . SER A 1 115 ? -15.106 15.760 -5.272 1.00 84.62 115 SER A C 1
ATOM 921 O O . SER A 1 115 ? -16.201 15.427 -4.817 1.00 84.62 115 SER A O 1
ATOM 923 N N . GLN A 1 116 ? -14.461 15.058 -6.208 1.00 82.50 116 GLN A N 1
ATOM 924 C CA . GLN A 1 116 ? -14.959 13.808 -6.781 1.00 82.50 116 GLN A CA 1
ATOM 925 C C . GLN A 1 116 ? -14.976 12.670 -5.752 1.00 82.50 116 GLN A C 1
ATOM 927 O O . GLN A 1 116 ? -15.945 11.919 -5.676 1.00 82.50 116 GLN A O 1
ATOM 932 N N . ILE A 1 117 ? -13.930 12.560 -4.930 1.00 82.00 117 ILE A N 1
ATOM 933 C CA . ILE A 1 117 ? -13.748 11.421 -4.020 1.00 82.00 117 ILE A CA 1
ATOM 934 C C . ILE A 1 117 ? -14.241 11.671 -2.588 1.00 82.00 117 ILE A C 1
ATOM 936 O O . ILE A 1 117 ? -14.230 10.754 -1.774 1.00 82.00 117 ILE A O 1
ATOM 940 N N . ARG A 1 118 ? -14.683 12.888 -2.240 1.00 83.94 118 ARG A N 1
ATOM 941 C CA . ARG A 1 118 ? -15.038 13.255 -0.852 1.00 83.94 118 ARG A CA 1
ATOM 942 C C . ARG A 1 118 ? -16.058 12.321 -0.200 1.00 83.94 118 ARG A C 1
ATOM 944 O O . ARG A 1 118 ? -15.965 12.077 0.991 1.00 83.94 118 ARG A O 1
ATOM 951 N N . ALA A 1 119 ? -17.014 11.807 -0.978 1.00 81.44 119 ALA A N 1
ATOM 952 C CA . ALA A 1 119 ? -18.073 10.924 -0.485 1.00 81.44 119 ALA A CA 1
ATOM 953 C C . ALA A 1 119 ? -17.550 9.537 -0.084 1.00 81.44 119 ALA A C 1
ATOM 955 O O . ALA A 1 119 ? -18.246 8.781 0.585 1.00 81.44 119 ALA A O 1
ATOM 956 N N . PHE A 1 120 ? -16.338 9.208 -0.523 1.00 80.62 120 PHE A N 1
ATOM 957 C CA . PHE A 1 120 ? -15.650 7.969 -0.220 1.00 80.62 120 PHE A CA 1
ATOM 958 C C . PHE A 1 120 ? -14.707 8.093 0.992 1.00 80.62 120 PHE A C 1
ATOM 960 O O . PHE A 1 120 ? -14.269 7.089 1.551 1.00 80.62 120 PHE A O 1
ATOM 967 N N . LEU A 1 121 ? -14.383 9.318 1.415 1.00 83.44 121 LEU A N 1
ATOM 968 C CA . LEU A 1 121 ? -13.561 9.537 2.600 1.00 83.44 121 LEU A CA 1
ATOM 969 C C . LEU A 1 121 ? -14.394 9.329 3.877 1.00 83.44 121 LEU A C 1
ATOM 971 O O . LEU A 1 121 ? -15.584 9.648 3.873 1.00 83.44 121 LEU A O 1
ATOM 975 N N . PRO A 1 122 ? -13.786 8.847 4.978 1.00 85.75 122 PRO A N 1
ATOM 976 C CA . PRO A 1 122 ? -14.511 8.640 6.226 1.00 85.75 122 PRO A CA 1
ATOM 977 C C . PRO A 1 122 ? -15.160 9.916 6.766 1.00 85.75 122 PRO A C 1
ATOM 979 O O . PRO A 1 122 ? -14.512 10.958 6.884 1.00 85.75 122 PRO A O 1
ATOM 982 N N . ASP A 1 123 ? -16.432 9.807 7.152 1.00 85.94 123 ASP A N 1
ATOM 983 C CA . ASP A 1 123 ? -17.172 10.855 7.853 1.00 85.94 123 ASP A CA 1
ATOM 984 C C . ASP A 1 123 ? -17.171 10.578 9.362 1.00 85.94 123 ASP A C 1
ATOM 986 O O . ASP A 1 123 ? -17.993 9.828 9.892 1.00 85.94 123 ASP A O 1
ATOM 990 N N . PHE A 1 124 ? -16.236 11.213 10.069 1.00 83.06 124 PHE A N 1
ATOM 991 C CA . PHE A 1 124 ? -16.064 11.060 11.515 1.00 83.06 124 PHE A CA 1
ATOM 992 C C . PHE A 1 124 ? -17.199 11.663 12.360 1.00 83.06 124 PHE A C 1
ATOM 994 O O . PHE A 1 124 ? -17.156 11.541 13.587 1.00 83.06 124 PHE A O 1
ATOM 1001 N N . SER A 1 125 ? -18.204 12.297 11.740 1.00 82.94 125 SER A N 1
ATOM 1002 C CA . SER A 1 125 ? -19.441 12.695 12.423 1.00 82.94 125 SER A CA 1
ATOM 1003 C C . SER A 1 125 ? -20.433 11.536 12.597 1.00 82.94 125 SER A C 1
ATOM 1005 O O . SER A 1 125 ? -21.326 11.624 13.437 1.00 82.94 125 SER A O 1
ATOM 1007 N N . GLN A 1 126 ? -20.258 10.430 11.860 1.00 81.38 126 GLN A N 1
ATOM 1008 C CA . GLN A 1 126 ? -21.165 9.273 11.872 1.00 81.38 126 GLN A CA 1
ATOM 1009 C C . GLN A 1 126 ? -20.974 8.342 13.077 1.00 81.38 126 GLN A C 1
ATOM 1011 O O . GLN A 1 126 ? -21.789 7.448 13.288 1.00 81.38 126 GLN A O 1
ATOM 1016 N N . GLY A 1 127 ? -19.907 8.505 13.861 1.00 82.69 127 GLY A N 1
ATOM 1017 C CA . GLY A 1 127 ? -19.643 7.600 14.972 1.00 82.69 127 GLY A CA 1
ATOM 1018 C C . GLY A 1 127 ? -18.288 7.794 15.636 1.00 82.69 127 GLY A C 1
ATOM 1019 O O . GLY A 1 127 ? -17.559 8.757 15.381 1.00 82.69 127 GLY A O 1
ATOM 1020 N N . ARG A 1 128 ? -17.965 6.848 16.519 1.00 86.25 128 ARG A N 1
ATOM 1021 C CA . ARG A 1 128 ? -16.666 6.789 17.187 1.00 86.25 128 ARG A CA 1
ATOM 1022 C C . ARG A 1 128 ? -15.639 6.129 16.272 1.00 86.25 128 ARG A C 1
ATOM 1024 O O . ARG A 1 128 ? -15.958 5.098 15.678 1.00 86.25 128 ARG A O 1
ATOM 1031 N N . PRO A 1 129 ? -14.434 6.700 16.142 1.00 87.94 129 PRO A N 1
ATOM 1032 C CA . PRO A 1 129 ? -13.392 6.117 15.320 1.00 87.94 129 PRO A CA 1
ATOM 1033 C C . PRO A 1 129 ? -12.964 4.763 15.894 1.00 87.94 129 PRO A C 1
ATOM 1035 O O . PRO A 1 129 ? -12.705 4.644 17.088 1.00 87.94 129 PRO A O 1
ATOM 1038 N N . ALA A 1 130 ? -12.890 3.753 15.031 1.00 90.44 130 ALA A N 1
ATOM 1039 C CA . ALA A 1 130 ? -12.372 2.444 15.402 1.00 90.44 130 ALA A CA 1
ATOM 1040 C C . ALA A 1 130 ? -10.861 2.514 15.617 1.00 90.44 130 ALA A C 1
ATOM 1042 O O . ALA A 1 130 ? -10.165 3.177 14.841 1.00 90.44 130 ALA A O 1
ATOM 1043 N N . GLU A 1 131 ? -10.342 1.784 16.597 1.00 90.06 131 GLU A N 1
ATOM 1044 C CA . GLU A 1 131 ? -8.909 1.514 16.652 1.00 90.06 131 GLU A CA 1
ATOM 1045 C C . GLU A 1 131 ? -8.506 0.732 15.394 1.00 90.06 131 GLU A C 1
ATOM 1047 O O . GLU A 1 131 ? -9.183 -0.224 15.007 1.00 90.06 131 GLU A O 1
ATOM 1052 N N . PHE A 1 132 ? -7.429 1.154 14.727 1.00 89.50 132 PHE A N 1
ATOM 1053 C CA . PHE A 1 132 ? -6.929 0.497 13.520 1.00 89.50 132 PHE A CA 1
ATOM 1054 C C . PHE A 1 132 ? -5.637 -0.255 13.822 1.00 89.50 132 PHE A C 1
ATOM 1056 O O . PHE A 1 132 ? -4.544 0.306 13.748 1.00 89.50 132 PHE A O 1
ATOM 1063 N N . LEU A 1 133 ? -5.776 -1.524 14.197 1.00 90.31 133 LEU A N 1
ATOM 1064 C CA . LEU A 1 133 ? -4.702 -2.327 14.760 1.00 90.31 133 LEU A CA 1
ATOM 1065 C C . LEU A 1 133 ? -3.867 -3.026 13.668 1.00 90.31 133 LEU A C 1
ATOM 1067 O O . LEU A 1 133 ? -4.391 -3.863 12.920 1.00 90.31 133 LEU A O 1
ATOM 1071 N N . PRO A 1 134 ? -2.549 -2.772 13.607 1.00 91.81 134 PRO A N 1
ATOM 1072 C CA . PRO A 1 134 ? -1.624 -3.514 12.756 1.00 91.81 134 PRO A CA 1
ATOM 1073 C C . PRO A 1 134 ? -1.245 -4.866 13.388 1.00 91.81 134 PRO A C 1
ATOM 1075 O O . PRO A 1 134 ? -0.302 -4.960 14.175 1.00 91.81 134 PRO A O 1
ATOM 1078 N N . TYR A 1 135 ? -1.934 -5.948 13.015 1.00 93.56 135 TYR A N 1
ATOM 1079 C CA . TYR A 1 135 ? -1.780 -7.270 13.650 1.00 93.56 135 TYR A CA 1
ATOM 1080 C C . TYR A 1 135 ? -0.318 -7.749 13.735 1.00 93.56 135 TYR A C 1
ATOM 1082 O O . TYR A 1 135 ? 0.176 -8.133 14.796 1.00 93.56 135 TYR A O 1
ATOM 1090 N N . PHE A 1 136 ? 0.422 -7.666 12.627 1.00 93.12 136 PHE A N 1
ATOM 1091 C CA . PHE A 1 136 ? 1.798 -8.166 12.559 1.00 93.12 136 PHE A CA 1
ATOM 1092 C C . PHE A 1 136 ? 2.850 -7.240 13.194 1.00 93.12 136 PHE A C 1
ATOM 1094 O O . PHE A 1 136 ? 4.042 -7.534 13.109 1.00 93.12 136 PHE A O 1
ATOM 1101 N N . LEU A 1 137 ? 2.463 -6.145 13.865 1.00 92.00 137 LEU A N 1
ATOM 1102 C CA . LEU A 1 137 ? 3.385 -5.486 14.803 1.00 92.00 137 LEU A CA 1
ATOM 1103 C C . LEU A 1 137 ? 3.618 -6.334 16.054 1.00 92.00 137 LEU A C 1
ATOM 1105 O O . LEU A 1 137 ? 4.729 -6.337 16.584 1.00 92.00 137 LEU A O 1
ATOM 1109 N N . TYR A 1 138 ? 2.603 -7.085 16.481 1.00 92.06 138 TYR A N 1
ATOM 1110 C CA . TYR A 1 138 ? 2.622 -7.868 17.718 1.00 92.06 138 TYR A CA 1
ATOM 1111 C C . TYR A 1 138 ? 2.801 -9.367 17.477 1.00 92.06 138 TYR A C 1
ATOM 1113 O O . TYR A 1 138 ? 3.221 -10.100 18.371 1.00 92.06 138 TYR A O 1
ATOM 1121 N N . HIS A 1 139 ? 2.512 -9.823 16.259 1.00 91.69 139 HIS A N 1
ATOM 1122 C CA . HIS A 1 139 ? 2.598 -11.224 15.871 1.00 91.69 139 HIS A CA 1
ATOM 1123 C C . HIS A 1 139 ? 3.676 -11.438 14.808 1.00 91.69 139 HIS A C 1
ATOM 1125 O O . HIS A 1 139 ? 3.868 -10.617 13.910 1.00 91.69 139 HIS A O 1
ATOM 1131 N N . SER A 1 140 ? 4.387 -12.564 14.895 1.00 88.50 140 SER A N 1
ATOM 1132 C CA . SER A 1 140 ? 5.342 -12.970 13.864 1.00 88.50 140 SER A CA 1
ATOM 1133 C C . SER A 1 140 ? 4.625 -13.200 12.535 1.00 88.50 140 SER A C 1
ATOM 1135 O O . SER A 1 140 ? 3.602 -13.883 12.495 1.00 88.50 140 SER A O 1
ATOM 1137 N N . TYR A 1 141 ? 5.195 -12.670 11.458 1.00 88.75 141 TYR A N 1
ATOM 1138 C CA . TYR A 1 141 ? 4.742 -12.931 10.099 1.00 88.75 141 TYR A CA 1
ATOM 1139 C C . TYR A 1 141 ? 5.584 -14.053 9.490 1.00 88.75 141 TYR A C 1
ATOM 1141 O O . TYR A 1 141 ? 6.804 -13.925 9.414 1.00 88.75 141 TYR A O 1
ATOM 1149 N N . ASP A 1 142 ? 4.924 -15.131 9.080 1.00 87.56 142 ASP A N 1
ATOM 1150 C CA . ASP A 1 142 ? 5.516 -16.274 8.385 1.00 87.56 142 ASP A CA 1
ATOM 1151 C C . ASP A 1 142 ? 4.568 -16.647 7.241 1.00 87.56 142 ASP A C 1
ATOM 1153 O O . ASP A 1 142 ? 3.528 -17.274 7.457 1.00 87.56 142 ASP A O 1
ATOM 1157 N N . GLU A 1 143 ? 4.877 -16.148 6.043 1.00 85.81 143 GLU A N 1
ATOM 1158 C CA . GLU A 1 143 ? 4.007 -16.269 4.871 1.00 85.81 143 GLU A CA 1
ATOM 1159 C C . GLU A 1 143 ? 3.802 -17.728 4.464 1.00 85.81 143 GLU A C 1
ATOM 1161 O O . GLU A 1 143 ? 2.673 -18.122 4.188 1.00 85.81 143 GLU A O 1
ATOM 1166 N N . GLU A 1 144 ? 4.854 -18.549 4.517 1.00 86.94 144 GLU A N 1
ATOM 1167 C CA . GLU A 1 144 ? 4.785 -19.975 4.184 1.00 86.94 144 GLU A CA 1
ATOM 1168 C C . GLU A 1 144 ? 3.836 -20.712 5.129 1.00 86.94 144 GLU A C 1
ATOM 1170 O O . GLU A 1 144 ? 2.953 -21.453 4.689 1.00 86.94 144 GLU A O 1
ATOM 1175 N N . LYS A 1 145 ? 3.955 -20.458 6.438 1.00 90.50 145 LYS A N 1
ATOM 1176 C CA . LYS A 1 145 ? 3.068 -21.058 7.438 1.00 90.50 145 LYS A CA 1
ATOM 1177 C C . LYS A 1 145 ? 1.620 -20.593 7.282 1.00 90.50 145 LYS A C 1
ATOM 1179 O O . LYS A 1 145 ? 0.704 -21.403 7.426 1.00 90.50 145 LYS A O 1
ATOM 1184 N N . ILE A 1 146 ? 1.403 -19.304 7.015 1.00 89.62 146 ILE A N 1
ATOM 1185 C CA . ILE A 1 146 ? 0.062 -18.736 6.815 1.00 89.62 146 ILE A CA 1
ATOM 1186 C C . ILE A 1 146 ? -0.585 -19.346 5.568 1.00 89.62 146 ILE A C 1
ATOM 1188 O O . ILE A 1 146 ? -1.711 -19.835 5.643 1.00 89.62 146 ILE A O 1
ATOM 1192 N N . VAL A 1 147 ? 0.131 -19.360 4.442 1.00 88.25 147 VAL A N 1
ATOM 1193 C CA . VAL A 1 147 ? -0.344 -19.927 3.176 1.00 88.25 147 VAL A CA 1
ATOM 1194 C C . VAL A 1 147 ? -0.654 -21.415 3.328 1.00 88.25 147 VAL A C 1
ATOM 1196 O O . VAL A 1 147 ? -1.751 -21.837 2.963 1.00 88.25 147 VAL A O 1
ATOM 1199 N N . GLY A 1 148 ? 0.244 -22.190 3.946 1.00 89.81 148 GLY A N 1
ATOM 1200 C CA . GLY A 1 148 ? 0.029 -23.617 4.189 1.00 89.81 148 GLY A CA 1
ATOM 1201 C C . GLY A 1 148 ? -1.218 -23.889 5.034 1.00 89.81 148 GLY A C 1
ATOM 1202 O O . GLY A 1 148 ? -2.034 -24.740 4.679 1.00 89.81 148 GLY A O 1
ATOM 1203 N N . TYR A 1 149 ? -1.431 -23.103 6.096 1.00 90.25 149 TYR A N 1
ATOM 1204 C CA . TYR A 1 149 ? -2.645 -23.200 6.909 1.00 90.25 149 TYR A CA 1
ATOM 1205 C C . TYR A 1 149 ? -3.907 -22.920 6.083 1.00 90.25 149 TYR A C 1
ATOM 1207 O O . TYR A 1 149 ? -4.892 -23.655 6.190 1.00 90.25 149 TYR A O 1
ATOM 1215 N N . ILE A 1 150 ? -3.879 -21.878 5.243 1.00 88.31 150 ILE A N 1
ATOM 1216 C CA . ILE A 1 150 ? -5.012 -21.507 4.392 1.00 88.31 150 ILE A CA 1
ATOM 1217 C C . ILE A 1 150 ? -5.317 -22.625 3.379 1.00 88.31 150 ILE A C 1
ATOM 1219 O O . ILE A 1 150 ? -6.476 -23.000 3.207 1.00 88.31 150 ILE A O 1
ATOM 1223 N N . GLN A 1 151 ? -4.304 -23.205 2.736 1.00 88.94 151 GLN A N 1
ATOM 1224 C CA . GLN A 1 151 ? -4.503 -24.307 1.789 1.00 88.94 151 GLN A CA 1
ATOM 1225 C C . GLN A 1 151 ? -5.137 -25.534 2.455 1.00 88.94 151 GLN A C 1
ATOM 1227 O O . GLN A 1 151 ? -6.089 -26.103 1.918 1.00 88.94 151 GLN A O 1
ATOM 1232 N N . GLU A 1 152 ? -4.646 -25.912 3.637 1.00 90.50 152 GLU A N 1
ATOM 1233 C CA . GLU A 1 152 ? -5.115 -27.088 4.374 1.00 90.50 152 GLU A CA 1
ATOM 1234 C C . GLU A 1 152 ? -6.559 -26.932 4.877 1.00 90.50 152 GLU A C 1
ATOM 1236 O O . GLU A 1 152 ? -7.352 -27.867 4.774 1.00 90.50 152 GLU A O 1
ATOM 1241 N N . HIS A 1 153 ? -6.923 -25.751 5.388 1.00 87.81 153 HIS A N 1
ATOM 1242 C CA . HIS A 1 153 ? -8.180 -25.568 6.126 1.00 87.81 153 HIS A CA 1
ATOM 1243 C C . HIS A 1 153 ? -9.288 -24.882 5.320 1.00 87.81 153 HIS A C 1
ATOM 1245 O O . HIS A 1 153 ? -10.466 -25.049 5.630 1.00 87.81 153 HIS A O 1
ATOM 1251 N N . VAL A 1 154 ? -8.933 -24.103 4.296 1.00 84.38 154 VAL A N 1
ATOM 1252 C CA . VAL A 1 154 ? -9.883 -23.283 3.516 1.00 84.38 154 VAL A CA 1
ATOM 1253 C C . VAL A 1 154 ? -10.182 -23.904 2.156 1.00 84.38 154 VAL A C 1
ATOM 1255 O O . VAL A 1 154 ? -11.161 -23.545 1.503 1.00 84.38 154 VAL A O 1
ATOM 1258 N N . GLY A 1 155 ? -9.331 -24.829 1.703 1.00 81.44 155 GLY A N 1
ATOM 1259 C CA . GLY A 1 155 ? -9.388 -25.373 0.349 1.00 81.44 155 GLY A CA 1
ATOM 1260 C C . GLY A 1 155 ? -8.987 -24.359 -0.726 1.00 81.44 155 GLY A C 1
ATOM 1261 O O . GLY A 1 155 ? -9.262 -24.581 -1.907 1.00 81.44 155 GLY A O 1
ATOM 1262 N N . TRP A 1 156 ? -8.349 -23.248 -0.337 1.00 86.06 156 TRP A N 1
ATOM 1263 C CA . TRP A 1 156 ? -7.731 -22.328 -1.286 1.00 86.06 156 TRP A CA 1
ATOM 1264 C C . TRP A 1 156 ? -6.568 -23.030 -1.987 1.00 86.06 156 TRP A C 1
ATOM 1266 O O . TRP A 1 156 ? -5.794 -23.755 -1.361 1.00 86.06 156 TRP A O 1
ATOM 1276 N N . ARG A 1 157 ? -6.441 -22.819 -3.296 1.00 83.00 157 ARG A N 1
ATOM 1277 C CA . ARG A 1 157 ? -5.341 -23.366 -4.088 1.00 83.00 157 ARG A CA 1
ATOM 1278 C C . ARG A 1 157 ? -4.416 -22.239 -4.491 1.00 83.00 157 ARG A C 1
ATOM 1280 O O . ARG A 1 157 ? -4.854 -21.252 -5.073 1.00 83.00 157 ARG A O 1
ATOM 1287 N N . GLN A 1 158 ? -3.148 -22.437 -4.178 1.00 81.44 158 GLN A N 1
ATOM 1288 C CA . GLN A 1 158 ? -2.080 -21.533 -4.555 1.00 81.44 158 GLN A CA 1
ATOM 1289 C C . GLN A 1 158 ? -1.910 -21.556 -6.080 1.00 81.44 158 GLN A C 1
ATOM 1291 O O . GLN A 1 158 ? -1.909 -22.648 -6.655 1.00 81.44 158 GLN A O 1
ATOM 1296 N N . PRO A 1 159 ? -1.806 -20.389 -6.736 1.00 78.88 159 PRO A N 1
ATOM 1297 C CA . PRO A 1 159 ? -1.479 -20.310 -8.155 1.00 78.88 159 PRO A CA 1
ATOM 1298 C C . PRO A 1 159 ? -0.100 -20.912 -8.451 1.00 78.88 159 PRO A C 1
ATOM 1300 O O . PRO A 1 159 ? 0.804 -20.833 -7.619 1.00 78.88 159 PRO A O 1
ATOM 1303 N N . ASP A 1 160 ? 0.083 -21.464 -9.652 1.00 75.44 160 ASP A N 1
ATOM 1304 C CA . ASP A 1 160 ? 1.346 -22.105 -10.058 1.00 75.44 160 ASP A CA 1
ATOM 1305 C C . ASP A 1 160 ? 2.538 -21.130 -10.069 1.00 75.44 160 ASP A C 1
ATOM 1307 O O . ASP A 1 160 ? 3.684 -21.538 -9.902 1.00 75.44 160 ASP A O 1
ATOM 1311 N N . ASN A 1 161 ? 2.275 -19.834 -10.245 1.00 67.81 161 ASN A N 1
ATOM 1312 C CA . ASN A 1 161 ? 3.269 -18.765 -10.277 1.00 67.81 161 ASN A CA 1
ATOM 1313 C C . ASN A 1 161 ? 3.455 -18.068 -8.918 1.00 67.81 161 ASN A C 1
ATOM 1315 O O . ASN A 1 161 ? 3.794 -16.886 -8.905 1.00 67.81 161 ASN A O 1
ATOM 1319 N N . PHE A 1 162 ? 3.206 -18.762 -7.797 1.00 68.88 162 PHE A N 1
ATOM 1320 C CA . PHE A 1 162 ? 3.325 -18.187 -6.454 1.00 68.88 162 PHE A CA 1
ATOM 1321 C C . PHE A 1 162 ? 4.768 -17.846 -6.032 1.00 68.88 162 PHE A C 1
ATOM 1323 O O . PHE A 1 162 ? 5.624 -18.726 -5.975 1.00 68.88 162 PHE A O 1
ATOM 1330 N N . GLU A 1 163 ? 4.996 -16.606 -5.605 1.00 71.00 163 GLU A N 1
ATOM 1331 C CA . GLU A 1 163 ? 6.216 -16.085 -5.000 1.00 71.00 163 GLU A CA 1
ATOM 1332 C C . GLU A 1 163 ? 5.882 -15.323 -3.706 1.00 71.00 163 GLU A C 1
ATOM 1334 O O . GLU A 1 163 ? 4.841 -14.682 -3.578 1.00 71.00 163 GLU A O 1
ATOM 1339 N N . ILE A 1 164 ? 6.774 -15.400 -2.722 1.00 65.56 164 ILE A N 1
ATOM 1340 C CA . ILE A 1 164 ? 6.640 -14.713 -1.427 1.00 65.56 164 ILE A CA 1
ATOM 1341 C C . ILE A 1 164 ? 6.665 -13.191 -1.636 1.00 65.56 164 ILE A C 1
ATOM 1343 O O . ILE A 1 164 ? 7.562 -12.696 -2.317 1.00 65.56 164 ILE A O 1
ATOM 1347 N N . LEU A 1 165 ? 5.751 -12.457 -0.985 1.00 64.12 165 LEU A N 1
ATOM 1348 C CA . LEU A 1 165 ? 5.522 -11.002 -1.121 1.00 64.12 165 LEU A CA 1
ATOM 1349 C C . LEU A 1 165 ? 4.908 -10.530 -2.450 1.00 64.12 165 LEU A C 1
ATOM 1351 O O . LEU A 1 165 ? 4.869 -9.324 -2.706 1.00 64.12 165 LEU A O 1
ATOM 1355 N N . SER A 1 166 ? 4.411 -11.438 -3.279 1.00 69.62 166 SER A N 1
ATOM 1356 C CA . SER A 1 166 ? 3.685 -11.076 -4.500 1.00 69.62 166 SER A CA 1
ATOM 1357 C C . SER A 1 166 ? 2.187 -10.848 -4.233 1.00 69.62 166 SER A C 1
ATOM 1359 O O . SER A 1 166 ? 1.657 -11.164 -3.164 1.00 69.62 166 SER A O 1
ATOM 1361 N N . HIS A 1 167 ? 1.489 -10.277 -5.216 1.00 67.88 167 HIS A N 1
ATOM 1362 C CA . HIS A 1 167 ? 0.062 -9.960 -5.129 1.00 67.88 167 HIS A CA 1
ATOM 1363 C C . HIS A 1 167 ? -0.729 -10.636 -6.261 1.00 67.88 167 HIS A C 1
ATOM 1365 O O . HIS A 1 167 ? -0.886 -10.074 -7.344 1.00 67.88 167 HIS A O 1
ATOM 1371 N N . TYR A 1 168 ? -1.260 -11.839 -6.006 1.00 67.75 168 TYR A N 1
ATOM 1372 C CA . TYR A 1 168 ? -2.109 -12.594 -6.956 1.00 67.75 168 TYR A CA 1
ATOM 1373 C C . TYR A 1 168 ? -3.527 -12.051 -7.108 1.00 67.75 168 TYR A C 1
ATOM 1375 O O . TYR A 1 168 ? -4.301 -12.539 -7.927 1.00 67.75 168 TYR A O 1
ATOM 1383 N N . ASP A 1 169 ? -3.895 -11.078 -6.287 1.00 74.75 169 ASP A N 1
ATOM 1384 C CA . ASP A 1 169 ? -5.220 -10.481 -6.225 1.00 74.75 169 ASP A CA 1
ATOM 1385 C C . ASP A 1 169 ? -5.394 -9.295 -7.191 1.00 74.75 169 ASP A C 1
ATOM 1387 O O . ASP A 1 169 ? -6.430 -8.630 -7.162 1.00 74.75 169 ASP A O 1
ATOM 1391 N N . CYS A 1 170 ? -4.407 -9.021 -8.056 1.00 84.62 170 CYS A N 1
ATOM 1392 C CA . CYS A 1 170 ? -4.416 -7.871 -8.956 1.00 84.62 170 CYS A CA 1
ATOM 1393 C C . CYS A 1 170 ? -3.930 -8.214 -10.376 1.00 84.62 170 CYS A C 1
ATOM 1395 O O . CYS A 1 170 ? -2.737 -8.373 -10.619 1.00 84.62 170 CYS A O 1
ATOM 1397 N N . ASP A 1 171 ? -4.841 -8.184 -11.353 1.00 87.56 171 ASP A N 1
ATOM 1398 C CA . ASP A 1 171 ? -4.518 -8.377 -12.780 1.00 87.56 171 ASP A CA 1
ATOM 1399 C C . ASP A 1 171 ? -3.577 -7.286 -13.346 1.00 87.56 171 ASP A C 1
ATOM 1401 O O . ASP A 1 171 ? -2.887 -7.475 -14.350 1.00 87.56 171 ASP A O 1
ATOM 1405 N N . ALA A 1 172 ? -3.524 -6.125 -12.687 1.00 89.75 172 ALA A N 1
ATOM 1406 C CA . ALA A 1 172 ? -2.651 -5.004 -13.038 1.00 89.75 172 ALA A CA 1
ATOM 1407 C C . ALA A 1 172 ? -1.315 -5.000 -12.256 1.00 89.75 172 ALA A C 1
ATOM 1409 O O . ALA A 1 172 ? -0.615 -3.983 -12.262 1.00 89.75 172 ALA A O 1
ATOM 1410 N N . HIS A 1 173 ? -0.976 -6.079 -11.532 1.00 88.94 173 HIS A N 1
ATOM 1411 C CA . HIS A 1 173 ? 0.188 -6.108 -10.638 1.00 88.94 173 HIS A CA 1
ATOM 1412 C C . HIS A 1 173 ? 1.512 -5.895 -11.377 1.00 88.94 173 HIS A C 1
ATOM 1414 O O . HIS A 1 173 ? 2.278 -5.006 -11.002 1.00 88.94 173 HIS A O 1
ATOM 1420 N N . ASP A 1 174 ? 1.742 -6.634 -12.462 1.00 90.62 174 ASP A N 1
ATOM 1421 C CA . ASP A 1 174 ? 2.982 -6.537 -13.236 1.00 90.62 174 ASP A CA 1
ATOM 1422 C C . ASP A 1 174 ? 3.147 -5.147 -13.857 1.00 90.62 174 ASP A C 1
ATOM 1424 O O . ASP A 1 174 ? 4.224 -4.558 -13.798 1.00 90.62 174 ASP A O 1
ATOM 1428 N N . ALA A 1 175 ? 2.064 -4.559 -14.380 1.00 93.19 175 ALA A N 1
ATOM 1429 C CA . ALA A 1 175 ? 2.076 -3.176 -14.849 1.00 93.19 175 ALA A CA 1
ATOM 1430 C C . ALA A 1 175 ? 2.443 -2.199 -13.729 1.00 93.19 175 ALA A C 1
ATOM 1432 O O . ALA A 1 175 ? 3.191 -1.249 -13.956 1.00 93.19 175 ALA A O 1
ATOM 1433 N N . ALA A 1 176 ? 1.943 -2.425 -12.515 1.00 91.81 176 ALA A N 1
ATOM 1434 C CA . ALA A 1 176 ? 2.286 -1.594 -11.376 1.00 91.81 176 ALA A CA 1
ATOM 1435 C C . ALA A 1 176 ? 3.769 -1.704 -10.999 1.00 91.81 176 ALA A C 1
ATOM 1437 O O . ALA A 1 176 ? 4.401 -0.675 -10.756 1.00 91.81 176 ALA A O 1
ATOM 1438 N N . GLY A 1 177 ? 4.323 -2.921 -10.987 1.00 92.06 177 GLY A N 1
ATOM 1439 C CA . GLY A 1 177 ? 5.746 -3.175 -10.755 1.00 92.06 177 GLY A CA 1
ATOM 1440 C C . GLY A 1 177 ? 6.628 -2.530 -11.824 1.00 92.06 177 GLY A C 1
ATOM 1441 O O . GLY A 1 1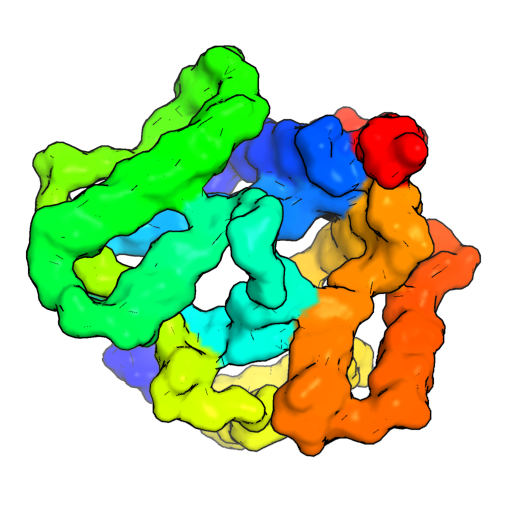77 ? 7.554 -1.790 -11.491 1.00 92.06 177 GLY A O 1
ATOM 1442 N N . TYR A 1 178 ? 6.276 -2.717 -13.096 1.00 94.62 178 TYR A N 1
ATOM 1443 C CA . TYR A 1 178 ? 6.984 -2.156 -14.246 1.00 94.62 178 TYR A CA 1
ATOM 1444 C C . TYR A 1 178 ? 7.000 -0.622 -14.248 1.00 94.62 178 TYR A C 1
ATOM 1446 O O . TYR A 1 178 ? 8.055 0.001 -14.381 1.00 94.62 178 TYR A O 1
ATOM 1454 N N . LEU A 1 179 ? 5.838 0.014 -14.060 1.00 95.31 179 LEU A N 1
ATOM 1455 C CA . LEU A 1 179 ? 5.744 1.475 -14.012 1.00 95.31 179 LEU A CA 1
ATOM 1456 C C . LEU A 1 179 ? 6.483 2.049 -12.796 1.00 95.31 179 LEU A C 1
ATOM 1458 O O . LEU A 1 179 ? 7.146 3.080 -12.915 1.00 95.31 179 LEU A O 1
ATOM 1462 N N . TYR A 1 180 ? 6.434 1.361 -11.652 1.00 93.50 180 TYR A N 1
ATOM 1463 C CA . TYR A 1 180 ? 7.219 1.735 -10.479 1.00 93.50 180 TYR A CA 1
ATOM 1464 C C . TYR A 1 180 ? 8.723 1.652 -10.758 1.00 93.50 180 TYR A C 1
ATOM 1466 O O . TYR A 1 180 ? 9.451 2.579 -10.410 1.00 93.50 180 TYR A O 1
ATOM 1474 N N . GLU A 1 181 ? 9.203 0.590 -11.412 1.00 94.25 181 GLU A N 1
ATOM 1475 C CA . GLU A 1 181 ? 10.621 0.448 -11.760 1.00 94.25 181 GLU A CA 1
ATOM 1476 C C . GLU A 1 181 ? 11.102 1.585 -12.667 1.00 94.25 181 GLU A C 1
ATOM 1478 O O . GLU A 1 181 ? 12.189 2.124 -12.454 1.00 94.25 181 GLU A O 1
ATOM 1483 N N . ILE A 1 182 ? 10.265 2.031 -13.608 1.00 95.00 182 ILE A N 1
ATOM 1484 C CA . ILE A 1 182 ? 10.542 3.224 -14.418 1.00 95.00 182 ILE A CA 1
ATOM 1485 C C . ILE A 1 182 ? 10.604 4.480 -13.541 1.00 95.00 182 ILE A C 1
ATOM 1487 O O . ILE A 1 182 ? 11.554 5.254 -13.666 1.00 95.00 182 ILE A O 1
ATOM 1491 N N . ALA A 1 183 ? 9.602 4.699 -12.684 1.00 93.69 183 ALA A N 1
ATOM 1492 C CA . ALA A 1 183 ? 9.463 5.908 -11.870 1.00 93.69 183 ALA A CA 1
ATOM 1493 C C . ALA A 1 183 ? 10.566 6.054 -10.808 1.00 93.69 183 ALA A C 1
ATOM 1495 O O . ALA A 1 183 ? 11.052 7.154 -10.552 1.00 93.69 183 ALA A O 1
ATOM 1496 N N . GLU A 1 184 ? 10.985 4.942 -10.210 1.00 91.25 184 GLU A N 1
ATOM 1497 C CA . GLU A 1 184 ? 11.897 4.902 -9.063 1.00 91.25 184 GLU A CA 1
ATOM 1498 C C . GLU A 1 184 ? 13.292 4.391 -9.428 1.00 91.25 184 GLU A C 1
ATOM 1500 O O . GLU A 1 184 ? 14.202 4.423 -8.601 1.00 91.25 184 GLU A O 1
ATOM 1505 N N . THR A 1 185 ? 13.496 3.940 -10.669 1.00 92.00 185 THR A N 1
ATOM 1506 C CA . THR A 1 185 ? 14.762 3.394 -11.194 1.00 92.00 185 THR A CA 1
ATOM 1507 C C . THR A 1 185 ? 15.282 2.164 -10.439 1.00 92.00 185 THR A C 1
ATOM 1509 O O . THR A 1 185 ? 16.480 1.881 -10.427 1.00 92.00 185 THR A O 1
ATOM 1512 N N . ARG A 1 186 ? 14.376 1.427 -9.788 1.00 92.06 186 ARG A N 1
ATOM 1513 C CA . ARG A 1 186 ? 14.653 0.190 -9.045 1.00 92.06 186 ARG A CA 1
ATOM 1514 C C . ARG A 1 186 ? 13.386 -0.669 -8.930 1.00 92.06 186 ARG A C 1
ATOM 1516 O O . ARG A 1 186 ? 12.297 -0.095 -8.883 1.00 92.06 186 ARG A O 1
ATOM 1523 N N . PRO A 1 187 ? 13.503 -1.998 -8.758 1.00 91.69 187 PRO A N 1
ATOM 1524 C CA . PRO A 1 187 ? 12.341 -2.855 -8.536 1.00 91.69 187 PRO A CA 1
ATOM 1525 C C . PRO A 1 187 ? 11.498 -2.427 -7.328 1.00 91.69 187 PRO A C 1
ATOM 1527 O O . PRO A 1 187 ? 12.012 -1.919 -6.318 1.00 91.69 187 PRO A O 1
ATOM 1530 N N . HIS A 1 188 ? 10.189 -2.665 -7.424 1.00 88.75 188 HIS A N 1
ATOM 1531 C CA . HIS A 1 188 ? 9.213 -2.243 -6.420 1.00 88.75 188 HIS A CA 1
ATOM 1532 C C . HIS A 1 188 ? 9.479 -2.843 -5.034 1.00 88.75 188 HIS A C 1
ATOM 1534 O O . HIS A 1 188 ? 9.357 -2.137 -4.033 1.00 88.75 188 HIS A O 1
ATOM 1540 N N . ILE A 1 189 ? 9.922 -4.099 -4.979 1.00 89.38 189 ILE A N 1
ATOM 1541 C CA . ILE A 1 189 ? 10.120 -4.880 -3.749 1.00 89.38 189 ILE A CA 1
ATOM 1542 C C . ILE A 1 189 ? 11.351 -4.468 -2.914 1.00 89.38 189 ILE A C 1
ATOM 1544 O O . ILE A 1 189 ? 11.518 -4.888 -1.767 1.00 89.38 189 ILE A O 1
ATOM 1548 N N . VAL A 1 190 ? 12.265 -3.672 -3.483 1.00 92.88 190 VAL A N 1
ATOM 1549 C CA . VAL A 1 190 ? 13.556 -3.334 -2.851 1.00 92.88 190 VAL A CA 1
ATOM 1550 C C . VAL A 1 190 ? 13.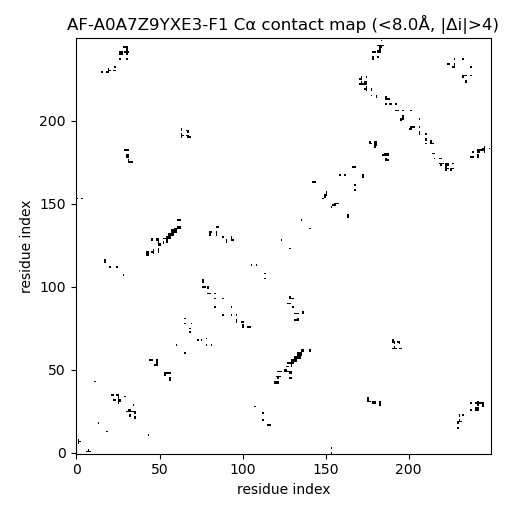410 -2.796 -1.415 1.00 92.88 190 VAL A C 1
ATOM 1552 O O . VAL A 1 190 ? 14.212 -3.196 -0.566 1.00 92.88 190 VAL A O 1
ATOM 1555 N N . PRO A 1 191 ? 12.439 -1.922 -1.081 1.00 91.25 191 PRO A N 1
ATOM 1556 C CA . PRO A 1 191 ? 12.287 -1.386 0.268 1.00 91.25 191 PRO A CA 1
ATOM 1557 C C . PRO A 1 191 ? 11.877 -2.462 1.289 1.00 91.25 191 PRO A C 1
ATOM 1559 O O . PRO A 1 191 ? 12.452 -2.516 2.380 1.00 91.25 191 PRO A O 1
ATOM 1562 N N . GLU A 1 192 ? 10.965 -3.370 0.925 1.00 92.00 192 GLU A N 1
ATOM 1563 C CA . GLU A 1 192 ? 10.598 -4.537 1.733 1.00 92.00 192 GLU A CA 1
ATOM 1564 C C . GLU A 1 192 ? 11.793 -5.475 1.953 1.00 92.00 192 GLU A C 1
ATOM 1566 O O . GLU A 1 192 ? 12.095 -5.832 3.093 1.00 92.00 192 GLU A O 1
ATOM 1571 N N . ILE A 1 193 ? 12.527 -5.822 0.890 1.00 93.31 193 ILE A N 1
ATOM 1572 C CA . ILE A 1 193 ? 13.731 -6.666 0.980 1.00 93.31 193 ILE A CA 1
ATOM 1573 C C . ILE A 1 193 ? 14.804 -6.002 1.849 1.00 93.31 193 ILE A C 1
ATOM 1575 O O . ILE A 1 193 ? 15.441 -6.657 2.675 1.00 93.31 193 ILE A O 1
ATOM 1579 N N . SER A 1 194 ? 14.973 -4.687 1.723 1.00 93.12 194 SER A N 1
ATOM 1580 C CA . SER A 1 194 ? 15.923 -3.927 2.535 1.00 93.12 194 SER A CA 1
ATOM 1581 C C . SER A 1 194 ? 15.579 -3.998 4.023 1.00 93.12 194 SER A C 1
ATOM 1583 O O . SER A 1 194 ? 16.484 -4.084 4.855 1.00 93.12 194 SER A O 1
ATOM 1585 N N . PHE A 1 195 ? 14.291 -3.985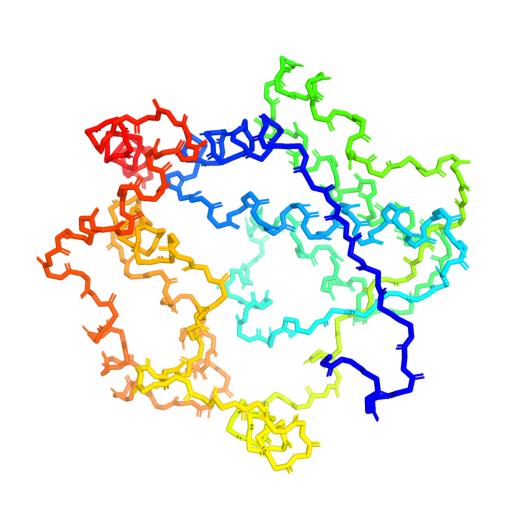 4.379 1.00 92.69 195 PHE A N 1
ATOM 1586 C CA . PHE A 1 195 ? 13.860 -4.235 5.753 1.00 92.69 195 PHE A CA 1
ATOM 1587 C C . PHE A 1 195 ? 14.216 -5.658 6.203 1.00 92.69 195 PHE A C 1
ATOM 1589 O O . PHE A 1 195 ? 14.806 -5.815 7.273 1.00 92.69 195 PHE A O 1
ATOM 1596 N N . LEU A 1 196 ? 13.920 -6.676 5.387 1.00 92.38 196 LEU A N 1
ATOM 1597 C CA . LEU A 1 196 ? 14.201 -8.074 5.731 1.00 92.38 196 LEU A CA 1
ATOM 1598 C C . LEU A 1 196 ? 15.692 -8.298 6.022 1.00 92.38 196 LEU A C 1
ATOM 1600 O O . LEU A 1 196 ? 16.023 -8.885 7.052 1.00 92.38 196 LEU A O 1
ATOM 1604 N N . VAL A 1 197 ? 16.586 -7.731 5.204 1.00 94.56 197 VAL A N 1
ATOM 1605 C CA . VAL A 1 197 ? 18.041 -7.771 5.441 1.00 94.56 197 VAL A CA 1
ATOM 1606 C C . VAL A 1 197 ? 18.412 -7.090 6.760 1.00 94.56 197 VAL A C 1
ATOM 1608 O O . VAL A 1 197 ? 19.106 -7.682 7.582 1.00 94.56 197 VAL A O 1
ATOM 1611 N N . ARG A 1 198 ? 17.940 -5.856 7.005 1.00 92.50 198 ARG A N 1
ATOM 1612 C CA . ARG A 1 198 ? 18.262 -5.116 8.245 1.00 92.50 198 ARG A CA 1
ATOM 1613 C C . ARG A 1 198 ? 17.726 -5.796 9.504 1.00 92.50 198 ARG A C 1
ATOM 1615 O O . ARG A 1 198 ? 18.317 -5.650 10.567 1.00 92.50 198 ARG A O 1
ATOM 1622 N N . SER A 1 199 ? 16.615 -6.518 9.384 1.00 90.44 199 SER A N 1
ATOM 1623 C CA . SER A 1 199 ? 16.014 -7.281 10.481 1.00 90.44 199 SER A CA 1
ATOM 1624 C C . SER A 1 199 ? 16.664 -8.651 10.715 1.00 90.44 199 SER A C 1
ATOM 1626 O O . SER A 1 199 ? 16.296 -9.333 11.666 1.00 90.44 199 SER A O 1
ATOM 1628 N N . GLY A 1 200 ? 17.623 -9.054 9.871 1.00 92.25 200 GLY A N 1
ATOM 1629 C CA . GLY A 1 200 ? 18.296 -10.352 9.960 1.00 92.25 200 GLY A CA 1
ATOM 1630 C C . GLY A 1 200 ? 17.446 -11.538 9.495 1.00 92.25 200 GLY A C 1
ATOM 1631 O O . GLY A 1 200 ? 17.811 -12.675 9.770 1.00 92.25 200 GLY A O 1
ATOM 1632 N N . MET A 1 201 ? 16.326 -11.289 8.808 1.00 90.38 201 MET A N 1
ATOM 1633 C CA . MET A 1 201 ? 15.428 -12.343 8.320 1.00 90.38 201 MET A CA 1
ATOM 1634 C C . MET A 1 201 ? 15.964 -13.053 7.074 1.00 90.38 201 MET A C 1
ATOM 1636 O O . MET A 1 201 ? 15.705 -14.237 6.903 1.00 90.38 201 MET A O 1
ATOM 1640 N N . ILE A 1 202 ? 16.710 -12.345 6.221 1.00 93.50 202 ILE A N 1
ATOM 1641 C CA . ILE A 1 202 ? 17.355 -12.911 5.026 1.00 93.50 202 ILE A CA 1
ATOM 1642 C C . ILE A 1 202 ? 18.794 -12.412 4.902 1.00 93.50 202 ILE A C 1
ATOM 1644 O O . ILE A 1 202 ? 19.149 -11.340 5.406 1.00 93.50 202 ILE A O 1
ATOM 1648 N N . SER A 1 203 ? 19.621 -13.176 4.192 1.00 96.75 203 SER A N 1
ATOM 1649 C CA . SER A 1 203 ? 20.991 -12.767 3.872 1.00 96.75 203 SER A CA 1
ATOM 1650 C C . SER A 1 203 ? 21.033 -11.718 2.752 1.00 96.75 203 SER A C 1
ATOM 1652 O O . SER A 1 203 ? 20.086 -11.557 1.980 1.00 96.75 203 SER A O 1
ATOM 1654 N N . ARG A 1 204 ? 22.166 -11.012 2.624 1.00 96.44 204 ARG A N 1
ATOM 1655 C CA . ARG A 1 204 ? 22.398 -10.093 1.497 1.00 96.44 204 ARG A CA 1
ATOM 1656 C C . ARG A 1 204 ? 22.372 -10.825 0.152 1.00 96.44 204 ARG A C 1
ATOM 1658 O O . ARG A 1 204 ? 21.816 -10.294 -0.803 1.00 96.44 204 ARG A O 1
ATOM 1665 N N . ASP A 1 205 ? 22.965 -12.012 0.081 1.00 97.56 205 ASP A N 1
ATOM 1666 C CA . ASP A 1 205 ? 23.054 -12.776 -1.167 1.00 97.56 205 ASP A CA 1
ATOM 1667 C C . ASP A 1 205 ? 21.666 -13.236 -1.619 1.00 97.56 205 ASP A C 1
ATOM 1669 O O . ASP A 1 205 ? 21.293 -13.064 -2.777 1.00 97.56 205 ASP A O 1
ATOM 1673 N N . GLU A 1 206 ? 20.851 -13.715 -0.679 1.00 95.12 206 GLU A N 1
ATOM 1674 C CA . GLU A 1 206 ? 19.451 -14.046 -0.935 1.00 95.12 206 GLU A CA 1
ATOM 1675 C C . GLU A 1 206 ? 18.637 -12.822 -1.376 1.00 95.12 206 GLU A C 1
ATOM 1677 O O . GLU A 1 206 ? 17.864 -12.902 -2.330 1.00 95.12 206 GLU A O 1
ATOM 1682 N N . ALA A 1 207 ? 18.836 -11.673 -0.727 1.00 94.81 207 ALA A N 1
ATOM 1683 C CA . ALA A 1 207 ? 18.179 -10.427 -1.103 1.00 94.81 207 ALA A CA 1
ATOM 1684 C C . ALA A 1 207 ? 18.500 -10.006 -2.545 1.00 94.81 207 ALA A C 1
ATOM 1686 O O . ALA A 1 207 ? 17.595 -9.622 -3.281 1.00 94.81 207 ALA A O 1
ATOM 1687 N N . LEU A 1 208 ? 19.765 -10.104 -2.966 1.00 95.44 208 LEU A N 1
ATOM 1688 C CA . LEU A 1 208 ? 20.173 -9.783 -4.337 1.00 95.44 208 LEU A CA 1
ATOM 1689 C C . LEU A 1 208 ? 19.536 -10.731 -5.358 1.00 95.44 208 LEU A C 1
ATOM 1691 O O . LEU A 1 208 ? 19.076 -10.267 -6.398 1.00 95.44 208 LEU A O 1
ATOM 1695 N N . LEU A 1 209 ? 19.448 -12.027 -5.043 1.00 93.81 209 LEU A N 1
ATOM 1696 C CA . LEU A 1 209 ? 18.772 -13.005 -5.899 1.00 93.81 209 LEU A CA 1
ATOM 1697 C C . LEU A 1 209 ? 17.279 -12.691 -6.062 1.00 93.81 209 LEU A C 1
ATOM 1699 O O . LEU A 1 209 ? 16.768 -12.763 -7.176 1.00 93.81 209 LEU A O 1
ATOM 1703 N N . ARG A 1 210 ? 16.584 -12.322 -4.978 1.00 91.12 210 ARG A N 1
ATOM 1704 C CA . ARG A 1 210 ? 15.162 -11.938 -5.031 1.00 91.12 210 ARG A CA 1
ATOM 1705 C C . ARG A 1 210 ? 14.948 -10.650 -5.833 1.00 91.12 210 ARG A C 1
ATOM 1707 O O . ARG A 1 210 ? 14.064 -10.606 -6.672 1.00 91.12 210 ARG A O 1
ATOM 1714 N N . ILE A 1 211 ? 15.788 -9.631 -5.629 1.00 92.44 211 ILE A N 1
ATOM 1715 C CA . ILE A 1 211 ? 15.704 -8.370 -6.388 1.00 92.44 211 ILE A CA 1
ATOM 1716 C C . ILE A 1 211 ? 15.914 -8.609 -7.887 1.00 92.44 211 ILE A C 1
ATOM 1718 O O . ILE A 1 211 ? 15.250 -7.971 -8.694 1.00 92.44 211 ILE A O 1
ATOM 1722 N N . GLU A 1 212 ? 16.837 -9.495 -8.267 1.00 91.75 212 GLU A N 1
ATOM 1723 C CA . GLU A 1 212 ? 17.118 -9.763 -9.681 1.00 91.75 212 GLU A CA 1
ATOM 1724 C C . GLU A 1 212 ? 15.942 -10.436 -10.399 1.00 91.75 212 GLU A C 1
ATOM 1726 O O . GLU A 1 212 ? 15.683 -10.121 -11.555 1.00 91.75 212 GLU A O 1
ATOM 1731 N N . LYS A 1 213 ? 15.207 -11.320 -9.714 1.00 88.31 213 LYS A N 1
ATOM 1732 C CA . LYS A 1 213 ? 14.014 -11.984 -10.268 1.00 88.31 213 LYS A CA 1
ATOM 1733 C C . LYS A 1 213 ? 12.861 -11.025 -10.557 1.00 88.31 213 LYS A C 1
ATOM 1735 O O . LYS A 1 213 ? 12.078 -11.275 -11.460 1.00 88.31 213 LYS A O 1
ATOM 1740 N N . GLU A 1 214 ? 12.786 -9.943 -9.793 1.00 86.81 214 GLU A N 1
ATOM 1741 C CA . GLU A 1 214 ? 11.695 -8.962 -9.820 1.00 86.81 214 GLU A CA 1
ATOM 1742 C C . GLU A 1 214 ? 11.907 -7.849 -10.853 1.00 86.81 214 GLU A C 1
ATOM 1744 O O . GLU A 1 214 ? 11.062 -6.970 -11.011 1.00 86.81 214 GLU A O 1
ATOM 1749 N N . LYS A 1 215 ? 13.054 -7.843 -11.539 1.00 89.81 215 LYS A N 1
ATOM 1750 C CA . LYS A 1 215 ? 13.328 -6.872 -12.598 1.00 89.81 215 LYS A CA 1
ATOM 1751 C C . LYS A 1 215 ? 12.541 -7.207 -13.850 1.00 89.81 215 LYS A C 1
ATOM 1753 O O . LYS A 1 215 ? 12.584 -8.331 -14.355 1.00 89.81 215 LYS A O 1
ATOM 1758 N N . PHE A 1 216 ? 11.927 -6.185 -14.424 1.00 88.94 216 PHE A N 1
ATOM 1759 C CA . PHE A 1 216 ? 11.265 -6.319 -15.709 1.00 88.94 216 PHE A CA 1
ATOM 1760 C C . PHE A 1 216 ? 12.277 -6.183 -16.849 1.00 88.94 216 PHE A C 1
ATOM 1762 O O . PHE A 1 216 ? 12.783 -5.099 -17.133 1.00 88.94 216 PHE A O 1
ATOM 1769 N N . ASN A 1 217 ? 12.548 -7.296 -17.536 1.00 87.75 217 ASN A N 1
ATOM 1770 C CA . ASN A 1 217 ? 13.334 -7.281 -18.776 1.00 87.75 217 ASN A CA 1
ATOM 1771 C C . ASN A 1 217 ? 12.501 -6.800 -19.972 1.00 87.75 217 ASN A C 1
ATOM 1773 O O . ASN A 1 217 ? 13.015 -6.103 -20.845 1.00 87.75 217 ASN A O 1
ATOM 1777 N N . ASP A 1 218 ? 11.214 -7.149 -19.975 1.00 91.06 218 ASP A N 1
ATOM 1778 C CA . ASP A 1 218 ? 10.250 -6.821 -21.018 1.00 91.06 218 ASP A CA 1
ATOM 1779 C C . ASP A 1 218 ? 9.029 -6.111 -20.419 1.00 91.06 218 ASP A C 1
ATOM 1781 O O . ASP A 1 218 ? 8.718 -6.239 -19.233 1.00 91.06 218 ASP A O 1
ATOM 1785 N N . SER A 1 219 ? 8.326 -5.355 -21.259 1.00 92.69 219 SER A N 1
ATOM 1786 C CA . SER A 1 219 ? 7.086 -4.669 -20.891 1.00 92.69 219 SER A CA 1
ATOM 1787 C C . SER A 1 219 ? 5.937 -5.680 -20.697 1.00 92.69 219 SER A C 1
ATOM 1789 O O . SER A 1 219 ? 5.688 -6.494 -21.594 1.00 92.69 219 SER A O 1
ATOM 1791 N N . PRO A 1 220 ? 5.205 -5.655 -19.563 1.00 94.00 220 PRO A N 1
ATOM 1792 C CA . PRO A 1 220 ? 4.114 -6.589 -19.290 1.00 94.00 220 PRO A CA 1
ATOM 1793 C C . PRO A 1 220 ? 2.820 -6.151 -19.996 1.00 94.00 220 PRO A C 1
ATOM 1795 O O . PRO A 1 220 ? 1.883 -5.644 -19.375 1.00 94.00 220 PRO A O 1
ATOM 1798 N N . GLU A 1 221 ? 2.763 -6.346 -21.316 1.00 95.00 221 GLU A N 1
ATOM 1799 C CA . GLU A 1 221 ? 1.709 -5.796 -22.185 1.00 95.00 221 GLU A CA 1
ATOM 1800 C C . GLU A 1 221 ? 0.280 -6.142 -21.734 1.00 95.00 221 GLU A C 1
ATOM 1802 O O . GLU A 1 221 ? -0.585 -5.269 -21.722 1.00 95.00 221 GLU A O 1
ATOM 1807 N N . ALA A 1 222 ? 0.030 -7.385 -21.308 1.00 93.38 222 ALA A N 1
ATOM 1808 C CA . ALA A 1 222 ? -1.298 -7.813 -20.861 1.00 93.38 222 ALA A CA 1
ATOM 1809 C C . ALA A 1 222 ? -1.749 -7.087 -19.581 1.00 93.38 222 ALA A C 1
ATOM 1811 O O . ALA A 1 222 ? -2.896 -6.658 -19.474 1.00 93.38 222 ALA A O 1
ATOM 1812 N N . SER A 1 223 ? -0.839 -6.905 -18.622 1.00 93.38 223 SER A N 1
ATOM 1813 C CA . SER A 1 223 ? -1.135 -6.182 -17.383 1.00 93.38 223 SER A CA 1
ATOM 1814 C C . SER A 1 223 ? -1.307 -4.680 -17.647 1.00 93.38 223 SER A C 1
ATOM 1816 O O . SER A 1 223 ? -2.175 -4.028 -17.059 1.00 93.38 223 SER A O 1
ATOM 1818 N N . LEU A 1 224 ? -0.531 -4.124 -18.589 1.00 95.62 224 LEU A N 1
ATOM 1819 C CA . LEU A 1 224 ? -0.681 -2.737 -19.035 1.00 95.62 224 LEU A CA 1
ATOM 1820 C C . LEU A 1 224 ? -2.032 -2.510 -19.718 1.00 95.62 224 LEU A C 1
ATOM 1822 O O . LEU A 1 224 ? -2.650 -1.480 -19.472 1.00 95.62 224 LEU A O 1
ATOM 1826 N N . ASP A 1 225 ? -2.531 -3.471 -20.499 1.00 96.25 225 ASP A N 1
ATOM 1827 C CA . ASP A 1 225 ? -3.861 -3.394 -21.114 1.00 96.25 225 ASP A CA 1
ATOM 1828 C C . ASP A 1 225 ? -4.989 -3.337 -20.094 1.00 96.25 225 ASP A C 1
ATOM 1830 O O . ASP A 1 225 ? -5.918 -2.541 -20.249 1.00 96.25 225 ASP A O 1
ATOM 1834 N N . VAL A 1 226 ? -4.904 -4.139 -19.032 1.00 94.00 226 VAL A N 1
ATOM 1835 C CA . VAL A 1 226 ? -5.876 -4.100 -17.932 1.00 94.00 226 VAL A CA 1
ATOM 1836 C C . VAL A 1 226 ? -5.893 -2.710 -17.299 1.00 94.00 226 VAL A C 1
ATOM 1838 O O . VAL A 1 226 ? -6.957 -2.109 -17.121 1.00 94.00 226 VAL A O 1
ATOM 1841 N N . LEU A 1 227 ? -4.711 -2.164 -17.003 1.00 93.62 227 LEU A N 1
ATOM 1842 C CA . LEU A 1 227 ? -4.590 -0.837 -16.414 1.00 93.62 227 LEU A CA 1
ATOM 1843 C C . LEU A 1 227 ? -5.077 0.263 -17.371 1.00 93.62 227 LEU A C 1
ATOM 1845 O O . LEU A 1 227 ? -5.755 1.200 -16.941 1.00 93.62 227 LEU A O 1
ATOM 1849 N N . SER A 1 228 ? -4.789 0.135 -18.665 1.00 95.69 228 SER A N 1
ATOM 1850 C CA . SER A 1 228 ? -5.269 1.029 -19.718 1.00 95.69 228 SER A CA 1
ATOM 1851 C C . SER A 1 228 ? -6.786 0.999 -19.857 1.00 95.69 228 SER A C 1
ATOM 1853 O O . SER A 1 228 ? -7.403 2.054 -19.971 1.00 95.69 228 SER A O 1
ATOM 1855 N N . LEU A 1 229 ? -7.416 -0.174 -19.782 1.00 94.81 229 LEU A N 1
ATOM 1856 C CA . LEU A 1 229 ? -8.872 -0.299 -19.813 1.00 94.81 229 LEU A CA 1
ATOM 1857 C C . LEU A 1 229 ? -9.518 0.371 -18.594 1.00 94.81 229 LEU A C 1
ATOM 1859 O O . LEU A 1 229 ? -10.480 1.124 -18.741 1.00 94.81 229 LEU A O 1
ATOM 1863 N N . LEU A 1 230 ? -8.969 0.134 -17.398 1.00 91.81 230 LEU A N 1
ATOM 1864 C CA . LEU A 1 230 ? -9.479 0.709 -16.152 1.00 91.81 230 LEU A CA 1
ATOM 1865 C C . LEU A 1 230 ? -9.349 2.237 -16.135 1.00 91.81 230 LEU A C 1
ATOM 1867 O O . LEU A 1 230 ? -10.251 2.944 -15.691 1.00 91.81 230 LEU A O 1
ATOM 1871 N N . THR A 1 231 ? -8.217 2.756 -16.606 1.00 93.25 231 THR A N 1
ATOM 1872 C CA . THR A 1 231 ? -7.895 4.185 -16.533 1.00 93.25 231 THR A CA 1
ATOM 1873 C C . THR A 1 231 ? -8.253 4.949 -17.800 1.00 93.25 231 THR A C 1
ATOM 1875 O O . THR A 1 231 ? -8.285 6.170 -17.777 1.00 93.25 231 THR A O 1
ATOM 1878 N N . GLY A 1 232 ? -8.520 4.309 -18.930 1.00 94.62 232 GLY A N 1
ATOM 1879 C CA . GLY A 1 232 ? -8.632 4.986 -20.227 1.00 94.62 232 GLY A CA 1
ATOM 1880 C C . GLY A 1 232 ? -7.355 5.708 -20.684 1.00 94.62 232 GLY A C 1
ATOM 1881 O O . GLY A 1 232 ? -7.420 6.483 -21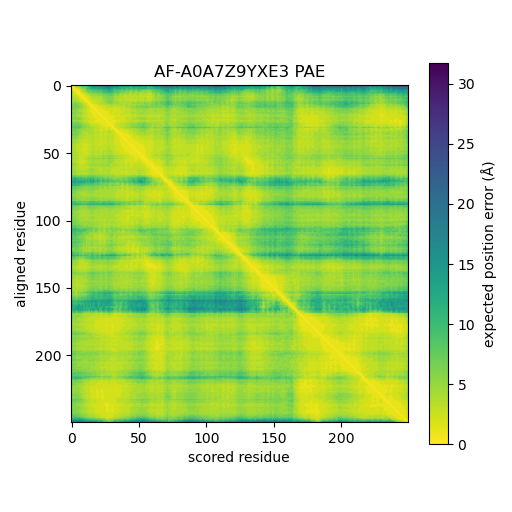.635 1.00 94.62 232 GLY A O 1
ATOM 1882 N N . PHE A 1 233 ? -6.215 5.509 -20.015 1.00 96.12 233 PHE A N 1
ATOM 1883 C CA . PHE A 1 233 ? -4.912 5.939 -20.517 1.00 96.12 233 PHE A CA 1
ATOM 1884 C C . PHE A 1 233 ? -4.378 4.878 -21.467 1.00 96.12 233 PHE A C 1
ATOM 1886 O O . PHE A 1 233 ? -4.412 3.694 -21.149 1.00 96.12 233 PHE A O 1
ATOM 1893 N N . ASP A 1 234 ? -3.847 5.283 -22.615 1.00 96.44 234 ASP A N 1
ATOM 1894 C CA . ASP A 1 234 ? -3.061 4.363 -23.431 1.00 96.44 234 ASP A CA 1
ATOM 1895 C C . ASP A 1 234 ? -1.726 4.011 -22.743 1.00 96.44 234 ASP A C 1
ATOM 1897 O O . ASP A 1 234 ? -1.296 4.651 -21.774 1.00 96.44 234 ASP A O 1
ATOM 1901 N N . ARG A 1 235 ? -1.066 2.956 -23.234 1.00 95.81 235 ARG A N 1
ATOM 1902 C CA . ARG A 1 235 ? 0.195 2.463 -22.659 1.00 95.81 235 ARG A CA 1
ATOM 1903 C C . ARG A 1 235 ? 1.294 3.532 -22.680 1.00 95.81 235 ARG A C 1
ATOM 1905 O O . ARG A 1 235 ? 2.083 3.633 -21.741 1.00 95.81 235 ARG A O 1
ATOM 1912 N N . GLU A 1 236 ? 1.332 4.363 -23.722 1.00 96.25 236 GLU A N 1
ATOM 1913 C CA . GLU A 1 236 ? 2.324 5.433 -23.865 1.00 96.25 236 GLU A CA 1
ATOM 1914 C C . GLU A 1 236 ? 2.160 6.498 -22.777 1.00 96.25 236 GLU A C 1
ATOM 1916 O O . GLU A 1 236 ? 3.143 6.928 -22.164 1.00 96.25 236 GLU A O 1
ATOM 1921 N N . LYS A 1 237 ? 0.919 6.886 -22.478 1.00 96.62 237 LYS A N 1
ATOM 1922 C CA . LYS A 1 237 ? 0.584 7.820 -21.408 1.00 96.62 237 LYS A CA 1
ATOM 1923 C C . LYS A 1 237 ? 0.979 7.264 -20.043 1.00 96.62 237 LYS A C 1
ATOM 1925 O O . LYS A 1 237 ? 1.592 8.002 -19.271 1.00 96.62 237 LYS A O 1
ATOM 1930 N N . LEU A 1 238 ? 0.697 5.986 -19.765 1.00 96.56 238 LEU A N 1
ATOM 1931 C CA . LEU A 1 238 ? 1.108 5.316 -18.521 1.00 96.56 238 LEU A CA 1
ATOM 1932 C C . LEU A 1 238 ? 2.629 5.410 -18.315 1.00 96.56 238 LEU A C 1
ATOM 1934 O O . LEU A 1 238 ? 3.098 5.904 -17.286 1.00 96.56 238 LEU A O 1
ATOM 1938 N N . ILE A 1 239 ? 3.401 5.023 -19.333 1.00 96.38 239 ILE A N 1
ATOM 1939 C CA . ILE A 1 239 ? 4.870 5.059 -19.311 1.00 96.38 239 ILE A CA 1
ATOM 1940 C C . ILE A 1 239 ? 5.390 6.499 -19.194 1.00 96.38 239 ILE A C 1
ATOM 1942 O O . ILE A 1 239 ? 6.356 6.762 -18.476 1.00 96.38 239 ILE A O 1
ATOM 1946 N N . THR A 1 240 ? 4.763 7.449 -19.888 1.00 96.88 240 THR A N 1
ATOM 1947 C CA . THR A 1 240 ? 5.145 8.868 -19.844 1.00 96.88 240 THR A CA 1
ATOM 1948 C C . THR A 1 240 ? 4.965 9.453 -18.446 1.00 96.88 240 THR A C 1
ATOM 1950 O O . THR A 1 240 ? 5.845 10.177 -17.978 1.00 96.88 240 THR A O 1
ATOM 1953 N N . CYS A 1 241 ? 3.877 9.111 -17.748 1.00 96.00 241 CYS A N 1
ATOM 1954 C CA . CYS A 1 241 ? 3.676 9.511 -16.356 1.00 96.00 241 CYS A CA 1
ATOM 1955 C C . CYS A 1 241 ? 4.782 8.961 -15.446 1.00 96.00 241 CYS A C 1
ATOM 1957 O O . CYS A 1 241 ? 5.399 9.738 -14.718 1.00 96.00 241 CYS A O 1
ATOM 1959 N N . ALA A 1 242 ? 5.113 7.670 -15.550 1.00 95.56 242 ALA A N 1
ATOM 1960 C CA . ALA A 1 242 ? 6.203 7.075 -14.772 1.00 95.56 242 ALA A CA 1
ATOM 1961 C C . ALA A 1 242 ? 7.558 7.763 -15.039 1.00 95.56 242 ALA A C 1
ATOM 1963 O O . ALA A 1 242 ? 8.259 8.158 -14.107 1.00 95.56 242 ALA A O 1
ATOM 1964 N N . LYS A 1 243 ? 7.902 8.017 -16.310 1.00 96.00 243 LYS A N 1
ATOM 1965 C CA . LYS A 1 243 ? 9.129 8.749 -16.686 1.00 96.00 243 LYS A CA 1
ATOM 1966 C C . LYS A 1 243 ? 9.164 10.178 -16.138 1.00 96.00 243 LYS A C 1
ATOM 1968 O O . LYS A 1 243 ? 10.232 10.661 -15.766 1.00 96.00 243 LYS A O 1
ATOM 1973 N N . ALA A 1 244 ? 8.020 10.860 -16.086 1.00 95.38 244 ALA A N 1
ATOM 1974 C CA . ALA A 1 244 ? 7.932 12.208 -15.533 1.00 95.38 244 ALA A CA 1
ATOM 1975 C C . ALA A 1 244 ? 8.228 12.231 -14.025 1.00 95.38 244 ALA A C 1
ATOM 1977 O O . ALA A 1 244 ? 8.854 13.177 -13.549 1.00 95.38 244 ALA A O 1
ATOM 1978 N N . ILE A 1 245 ? 7.830 11.193 -13.283 1.00 93.62 245 ILE A N 1
ATOM 1979 C CA . ILE A 1 245 ? 8.190 11.039 -11.866 1.00 93.62 245 ILE A CA 1
ATOM 1980 C C . ILE A 1 245 ? 9.686 10.772 -11.707 1.00 93.62 245 ILE A C 1
ATOM 1982 O O . ILE A 1 245 ? 10.345 11.475 -10.942 1.00 93.62 245 ILE A O 1
ATOM 1986 N N . ALA A 1 246 ? 10.254 9.874 -12.514 1.00 92.69 246 ALA A N 1
ATOM 1987 C CA . ALA A 1 246 ? 11.694 9.613 -12.504 1.00 92.69 246 ALA A CA 1
ATOM 1988 C C . ALA A 1 246 ? 12.533 10.877 -12.748 1.00 92.69 246 ALA A C 1
ATOM 1990 O O . ALA A 1 246 ? 13.613 11.026 -12.184 1.00 92.69 246 ALA A O 1
ATOM 1991 N N . ALA A 1 247 ? 12.040 11.804 -13.576 1.00 91.94 247 ALA A N 1
ATOM 1992 C CA . ALA A 1 247 ? 12.699 13.082 -13.827 1.00 91.94 247 ALA A CA 1
ATOM 1993 C C . ALA A 1 247 ? 12.610 14.065 -12.645 1.00 91.94 247 ALA A C 1
ATOM 1995 O O . ALA A 1 247 ? 13.506 14.887 -12.497 1.00 91.94 247 ALA A O 1
ATOM 1996 N N . LYS A 1 248 ? 11.560 13.993 -11.814 1.00 87.62 248 LYS A N 1
ATOM 1997 C CA . LYS A 1 248 ? 11.408 14.825 -10.603 1.00 87.62 248 LYS A CA 1
ATOM 1998 C C . LYS A 1 248 ? 12.273 14.344 -9.437 1.00 87.62 248 LYS A C 1
ATOM 2000 O O . LYS A 1 248 ? 12.620 15.147 -8.581 1.00 87.62 248 LYS A O 1
ATOM 2005 N N . ASN A 1 249 ? 12.588 13.050 -9.404 1.00 78.88 249 ASN A N 1
ATOM 2006 C CA . ASN A 1 249 ? 13.389 12.420 -8.353 1.00 78.88 249 ASN A CA 1
ATOM 2007 C C . ASN A 1 249 ? 14.915 12.557 -8.574 1.00 78.88 249 ASN A C 1
AT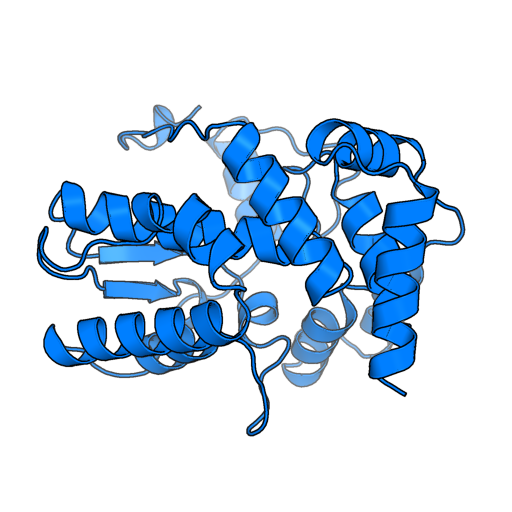OM 2009 O O . ASN A 1 249 ? 15.689 12.060 -7.756 1.00 78.88 249 ASN A O 1
ATOM 2013 N N . ARG A 1 250 ? 15.347 13.188 -9.677 1.00 69.25 250 ARG A N 1
ATOM 2014 C CA . ARG A 1 250 ? 16.754 13.473 -10.016 1.00 69.25 250 ARG A CA 1
ATOM 2015 C C . ARG A 1 250 ? 17.122 14.910 -9.677 1.00 69.25 250 ARG A C 1
ATOM 2017 O O . ARG A 1 250 ? 18.281 15.106 -9.254 1.00 69.25 250 ARG A O 1
#

Foldseek 3Di:
DCVLVVDDDDDDDDDLVLLLLLQLLCCLQQLFRVVSVVCLVVQQQQQVCLQVVPQADEDADAPLRLCLQPDPPDLPLCVLLVVPQVDDDDQVSLVVSLVSSVVSVCVSDDPVSCVVCVVSGHDCVSGGGHNYHHVNVVPPDDPVVVVVVCCVRVVDDDDPPDDPPADPPALLRLVRQQSNCLQVVFGPCLSSLVVCCVVVVDDPVVSVVVRVVRDDPDRPVRSLVVSCVSNVDHSVRSNVSSNVNNVVVD

Mean predicted aligned error: 5.19 Å

Solvent-accessible surface area (backbone atoms only — not comparable to full-atom values): 14303 Å² total; per-residue (Å²): 135,53,69,87,73,76,53,90,83,84,85,80,87,72,60,64,69,58,54,22,50,40,32,45,51,22,22,67,73,62,11,24,39,64,62,29,55,55,52,49,54,51,30,46,52,52,34,50,24,20,72,68,63,32,67,68,44,77,42,83,61,43,55,37,71,70,45,32,67,73,52,100,83,50,80,61,55,63,52,57,48,56,57,50,59,74,48,94,76,51,70,66,58,47,43,51,42,50,53,51,32,54,50,55,56,49,71,73,48,51,72,68,58,44,66,73,47,50,88,60,47,59,62,74,86,68,41,61,71,36,45,63,40,50,51,33,80,82,40,90,82,53,68,70,63,52,51,52,50,41,35,74,76,67,69,52,76,82,61,95,85,71,58,92,95,63,65,92,90,41,80,38,41,60,28,30,41,49,27,26,23,52,19,69,74,42,48,67,61,51,39,31,48,51,34,32,39,76,71,66,75,43,53,69,69,57,45,53,56,54,52,59,71,62,51,74,90,65,82,52,61,71,18,36,49,50,45,22,66,57,48,70,40,55,66,67,55,53,52,49,32,3,47,55,38,32,62,72,77,106

Nearest PDB structures (foldseek):
  2r50-assembly3_C  TM=2.362E-01  e=6.503E+00  Zea mays subsp. parviglumis

Secondary structure (DSSP, 8-state):
--GGGT---------HHHHHHHHHHHHHHHS-SHHHHHHHHHHHHHHHHHHTT-SEEEE---HHHHSTT-STT---TTHHHHHHTTS---HHHHHHHHHHHHHHHHHHS-HHHHHHHGGGS--TTSSPPPEEEEHHHHS---HHHHHHHHHHHH-----TT--TT--TT-TTHHHHHHHHHHHHSS-TTHHHHHHHHHTTSS-HHHHHHHHHHT--SS--HHHHHHHHHHH---HHHHHHHHHHHHHHT-

pLDDT: mean 87.61, std 6.59, range [57.97, 97.56]

Radius of gyration: 18.83 Å; Cα contacts (8 Å, |Δi|>4): 265; chains: 1; bounding box: 44×48×48 Å

Sequence (250 aa):
MTDFLGVEHCFVPVECSNLAAFYRYSIELTGAPCTACSYFIYATTISLALKYSIPLAVHGRSRSQMFRFFSPESQDPFLPFIYAGLQDTDEDSIRATYEKVFAIIKQGFSQEFYSQIRAFLPDFSQGRPAEFLPYFLYHSYDEEKIVGYIQEHVGWRQPDNFEILSHYDCDAHDAAGYLYEIAETRPHIVPEISFLVRSGMISRDEALLRIEKEKFNDSPEASLDVLSLLTGFDREKLITCAKAIAAKNR